Protein AF-A0A5J4YN74-F1 (afdb_monomer_lite)

pLDDT: mean 77.77, std 16.59, range [35.41, 97.12]

Sequence (187 aa):
MATKDGRKGGAQWRAVKQVATGVVMVSVLVVALGSCVLQVAEATWKDEAAVWKWLGTDGLLVARTLSRMALGVFFASAGAMHFYLHRSGSRFYQDLVPAWLPVPDVLHLAAGVGEVFTGIALLLPNQMAQRYAAILICVLLAVFEVLVHGPMMVDQAHRDRVKVSLEACIVRFILQFVLLGWAYWHT

Radius of gyration: 19.98 Å; chains: 1; bounding box: 60×41×44 Å

Secondary structure (DSSP, 8-state):
---HHHHHHHHHHHHHHHHHHHHHHHHHHHHHHHHHHHHHHHHHTT-HHHHHHHTTHHHHHHHHHHHHHHHHHHHHHHHHHHHHHHHTT--HHHHHS-TTSS-HHHHHHHHHHHHHHHHHHTTSS-HHHHHHHHHHHHHHHHHHIIIIIHHHHH-HHHHHHHT--HHHHHHHHHHHHHHHHHHHHT-

Structure (mmCIF, N/CA/C/O backbone):
data_AF-A0A5J4YN74-F1
#
_entry.id   AF-A0A5J4YN74-F1
#
loop_
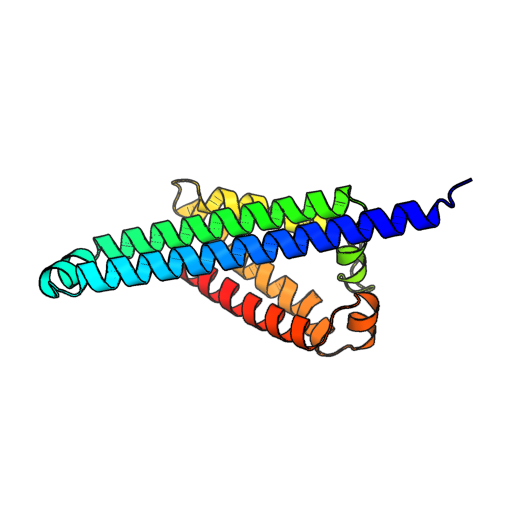_atom_site.group_PDB
_atom_site.id
_atom_site.type_symbol
_atom_site.label_atom_id
_atom_site.label_alt_id
_atom_site.label_comp_id
_atom_site.label_asym_id
_atom_site.label_entity_id
_atom_site.label_seq_id
_atom_site.pdbx_PDB_ins_code
_atom_site.Cartn_x
_atom_site.Cartn_y
_atom_site.Cartn_z
_atom_site.occupancy
_atom_site.B_iso_or_equiv
_atom_site.auth_seq_id
_atom_site.auth_comp_id
_atom_site.auth_asym_id
_atom_site.auth_atom_id
_atom_site.pdbx_PDB_model_num
ATOM 1 N N . MET A 1 1 ? 25.510 -31.299 -18.383 1.00 44.31 1 MET A N 1
ATOM 2 C CA . MET A 1 1 ? 25.943 -29.915 -18.087 1.00 44.31 1 MET A CA 1
ATOM 3 C C . MET A 1 1 ? 24.725 -29.006 -18.260 1.00 44.31 1 MET A C 1
ATOM 5 O O . MET A 1 1 ? 24.405 -28.633 -19.377 1.00 44.31 1 MET A O 1
ATOM 9 N N . ALA A 1 2 ? 23.940 -28.784 -17.198 1.00 50.44 2 ALA A N 1
ATOM 10 C CA . ALA A 1 2 ? 22.702 -28.000 -17.288 1.00 50.44 2 ALA A CA 1
ATOM 11 C C . ALA A 1 2 ? 23.046 -26.512 -17.455 1.00 50.44 2 ALA A C 1
ATOM 13 O O . ALA A 1 2 ? 23.771 -25.950 -16.630 1.00 50.44 2 ALA A O 1
ATOM 14 N N . THR A 1 3 ? 22.571 -25.893 -18.535 1.00 46.78 3 THR A N 1
ATOM 15 C CA . THR A 1 3 ? 22.853 -24.492 -18.858 1.00 46.78 3 THR A CA 1
ATOM 16 C C . THR A 1 3 ? 22.306 -23.586 -17.748 1.00 46.78 3 THR A C 1
ATOM 18 O O . THR A 1 3 ? 21.196 -23.778 -17.246 1.00 46.78 3 THR A O 1
ATOM 21 N N . LYS A 1 4 ? 23.100 -22.588 -17.326 1.00 50.75 4 LYS A N 1
ATOM 22 C CA . LYS A 1 4 ? 22.732 -21.592 -16.293 1.00 50.75 4 LYS A CA 1
ATOM 23 C C . LYS A 1 4 ? 21.381 -20.903 -16.565 1.00 50.75 4 LYS A C 1
ATOM 25 O O . LYS A 1 4 ? 20.780 -20.371 -15.633 1.00 50.75 4 LYS A O 1
ATOM 30 N N . ASP A 1 5 ? 20.916 -20.945 -17.809 1.00 51.09 5 ASP A N 1
ATOM 31 C CA . ASP A 1 5 ? 19.692 -20.318 -18.298 1.00 51.09 5 ASP A CA 1
ATOM 32 C C . ASP A 1 5 ? 18.407 -21.025 -17.815 1.00 51.09 5 ASP A C 1
ATOM 34 O O . ASP A 1 5 ? 17.495 -20.393 -17.280 1.00 51.09 5 ASP A O 1
ATOM 38 N N . GLY A 1 6 ? 18.381 -22.366 -17.823 1.00 45.78 6 GLY A N 1
ATOM 39 C CA . GLY A 1 6 ? 17.225 -23.143 -17.343 1.00 45.78 6 GLY A CA 1
ATOM 40 C C . GLY A 1 6 ? 16.966 -22.996 -15.836 1.00 45.78 6 GLY A C 1
ATOM 41 O O . GLY A 1 6 ? 15.832 -23.101 -15.363 1.00 45.78 6 GLY A O 1
ATOM 42 N N . ARG A 1 7 ? 18.012 -22.683 -15.060 1.00 49.31 7 ARG A N 1
ATOM 43 C CA . ARG A 1 7 ? 17.914 -22.473 -13.607 1.00 49.31 7 ARG A CA 1
ATOM 44 C C . ARG A 1 7 ? 17.308 -21.103 -13.257 1.00 49.31 7 ARG A C 1
ATOM 46 O O . ARG A 1 7 ? 16.625 -21.003 -12.237 1.00 49.31 7 ARG A O 1
ATOM 53 N N . LYS A 1 8 ? 17.509 -20.079 -14.103 1.00 47.19 8 LYS A N 1
ATOM 54 C CA . LYS A 1 8 ? 16.913 -18.737 -13.944 1.00 47.19 8 LYS A CA 1
ATOM 55 C C . LYS A 1 8 ? 15.429 -18.720 -14.319 1.00 47.19 8 LYS A C 1
ATOM 57 O O . LYS A 1 8 ? 14.627 -18.210 -13.539 1.00 47.19 8 LYS A O 1
ATOM 62 N N . GLY A 1 9 ? 15.047 -19.374 -15.421 1.00 48.38 9 GLY A N 1
ATOM 63 C CA . GLY A 1 9 ? 13.638 -19.510 -15.821 1.00 48.38 9 GLY A CA 1
ATOM 64 C C . GLY A 1 9 ? 12.785 -20.242 -14.776 1.00 48.38 9 GLY A C 1
ATOM 65 O O . GLY A 1 9 ? 11.681 -19.812 -14.446 1.00 48.38 9 GLY A O 1
ATOM 66 N N . GLY A 1 10 ? 13.336 -21.291 -14.153 1.00 54.12 10 GLY A N 1
ATOM 67 C CA . GLY A 1 10 ? 12.659 -22.009 -13.069 1.00 54.12 10 GLY A CA 1
ATOM 68 C C . GLY A 1 10 ? 12.465 -21.181 -11.791 1.00 54.12 10 GLY A C 1
ATOM 69 O O . GLY A 1 10 ? 11.477 -21.368 -11.087 1.00 54.12 10 GLY A O 1
ATOM 70 N N . ALA A 1 11 ? 13.375 -20.253 -11.479 1.00 55.69 11 ALA A N 1
ATOM 71 C CA . ALA A 1 11 ? 13.240 -19.367 -10.320 1.00 55.69 11 ALA A CA 1
ATOM 72 C C . ALA A 1 11 ? 12.159 -18.300 -10.541 1.00 55.69 11 ALA A C 1
ATOM 74 O O . ALA A 1 11 ? 11.312 -18.103 -9.671 1.00 55.69 11 ALA A O 1
ATOM 75 N N . GLN A 1 12 ? 12.131 -17.697 -11.730 1.00 49.69 12 GLN A N 1
ATOM 76 C CA . GLN A 1 12 ? 11.096 -16.742 -12.124 1.00 49.69 12 GLN A CA 1
ATOM 77 C C . GLN A 1 12 ? 9.705 -17.390 -12.118 1.00 49.69 12 GLN A C 1
ATOM 79 O O . GLN A 1 12 ? 8.749 -16.807 -11.612 1.00 49.69 12 GLN A O 1
ATOM 84 N N . TRP A 1 13 ? 9.593 -18.638 -12.586 1.00 45.59 13 TRP A N 1
ATOM 85 C CA . TRP A 1 13 ? 8.315 -19.350 -12.598 1.00 45.59 13 TRP A CA 1
ATOM 86 C C . TRP A 1 13 ? 7.844 -19.804 -11.213 1.00 45.59 13 TRP A C 1
ATOM 88 O O . TRP A 1 13 ? 6.644 -19.874 -10.959 1.00 45.59 13 TRP A O 1
ATOM 98 N N . ARG A 1 14 ? 8.767 -20.038 -10.273 1.00 63.00 14 ARG A N 1
ATOM 99 C CA . ARG A 1 14 ? 8.420 -20.249 -8.858 1.00 63.00 14 ARG A CA 1
ATOM 100 C C . ARG A 1 14 ? 7.896 -18.974 -8.196 1.00 63.00 14 ARG A C 1
ATOM 102 O O . ARG A 1 14 ? 6.915 -19.060 -7.468 1.00 63.00 14 ARG A O 1
ATOM 109 N N . ALA A 1 15 ? 8.485 -17.815 -8.497 1.00 52.16 15 ALA A N 1
ATOM 110 C CA . ALA A 1 15 ? 8.020 -16.529 -7.977 1.00 52.16 15 ALA A CA 1
ATOM 111 C C . ALA A 1 15 ? 6.619 -16.168 -8.503 1.00 52.16 15 ALA A C 1
ATOM 113 O O . ALA A 1 15 ? 5.753 -15.787 -7.722 1.00 52.16 15 ALA A O 1
ATOM 114 N N . VAL A 1 16 ? 6.353 -16.374 -9.800 1.00 52.28 16 VAL A N 1
ATOM 115 C CA . VAL A 1 16 ? 5.009 -16.165 -10.373 1.00 52.28 16 VAL A CA 1
ATOM 116 C C . VAL A 1 16 ? 3.986 -17.111 -9.746 1.00 52.28 16 VAL A C 1
ATOM 118 O O . VAL A 1 16 ? 2.899 -16.671 -9.385 1.00 52.28 16 VAL A O 1
ATOM 121 N N . LYS A 1 17 ? 4.338 -18.388 -9.539 1.00 52.16 17 LYS A N 1
ATOM 122 C CA . LYS A 1 17 ? 3.466 -19.327 -8.821 1.00 52.16 17 LYS A CA 1
ATOM 123 C C . LYS A 1 17 ? 3.210 -18.885 -7.384 1.00 52.16 17 LYS A C 1
ATOM 125 O O . LYS A 1 17 ? 2.074 -18.951 -6.957 1.00 52.16 17 LYS A O 1
ATOM 130 N N . GLN A 1 18 ? 4.210 -18.391 -6.655 1.00 52.31 18 GLN A N 1
ATOM 131 C CA . GLN A 1 18 ? 4.014 -17.889 -5.290 1.00 52.31 18 GLN A CA 1
ATOM 132 C C . GLN A 1 18 ? 3.108 -16.655 -5.236 1.00 52.31 18 GLN A C 1
ATOM 134 O O . GLN A 1 18 ? 2.260 -16.578 -4.353 1.00 52.31 18 GLN A O 1
ATOM 139 N N . VAL A 1 19 ? 3.230 -15.730 -6.194 1.00 50.47 19 VAL A N 1
ATOM 140 C CA . VAL A 1 19 ? 2.318 -14.581 -6.311 1.00 50.47 19 VAL A CA 1
ATOM 141 C C . VAL A 1 19 ? 0.906 -15.049 -6.664 1.00 50.47 19 VAL A C 1
ATOM 143 O O . VAL A 1 19 ? -0.042 -14.626 -6.015 1.00 50.47 19 VAL A O 1
ATOM 146 N N . ALA A 1 20 ? 0.751 -15.970 -7.618 1.00 43.31 20 ALA A N 1
ATOM 147 C CA . ALA A 1 20 ? -0.548 -16.536 -7.983 1.00 43.31 20 ALA A CA 1
ATOM 148 C C . ALA A 1 20 ? -1.198 -17.296 -6.813 1.00 43.31 20 ALA A C 1
ATOM 150 O O . ALA A 1 20 ? -2.380 -17.109 -6.546 1.00 43.31 20 ALA A O 1
ATOM 151 N N . THR A 1 21 ? -0.430 -18.089 -6.062 1.00 48.44 21 THR A N 1
ATOM 152 C CA . THR A 1 21 ? -0.902 -18.763 -4.846 1.00 48.44 21 THR A CA 1
ATOM 153 C C . THR A 1 21 ? -1.271 -17.753 -3.761 1.00 48.44 21 THR A C 1
ATOM 155 O O . THR A 1 21 ? -2.276 -17.939 -3.085 1.00 48.44 21 THR A O 1
ATOM 158 N N . GLY A 1 22 ? -0.508 -16.665 -3.613 1.00 39.81 22 GLY A N 1
ATOM 159 C CA . GLY A 1 22 ? -0.839 -15.563 -2.710 1.00 39.81 22 GLY A CA 1
ATOM 160 C C . GLY A 1 22 ? -2.154 -14.880 -3.087 1.00 39.81 22 GLY A C 1
ATOM 161 O O . GLY A 1 22 ? -3.005 -14.694 -2.227 1.00 39.81 22 GLY A O 1
ATOM 162 N N . VAL A 1 23 ? -2.366 -14.595 -4.375 1.00 45.78 23 VAL A N 1
ATOM 163 C CA . VAL A 1 23 ? -3.622 -14.030 -4.895 1.00 45.78 23 VAL A CA 1
ATOM 164 C C . VAL A 1 23 ? -4.788 -14.986 -4.657 1.00 45.78 23 VAL A C 1
ATOM 166 O O . VAL A 1 23 ? -5.802 -14.559 -4.122 1.00 45.78 23 VAL A O 1
ATOM 169 N N . VAL A 1 24 ? -4.636 -16.280 -4.955 1.00 42.91 24 VAL A N 1
ATOM 170 C CA . VAL A 1 24 ? -5.674 -17.293 -4.698 1.00 42.91 24 VAL A CA 1
ATOM 171 C C . VAL A 1 24 ? -5.979 -17.409 -3.204 1.00 42.91 24 VAL A C 1
ATOM 173 O O . VAL A 1 24 ? -7.147 -17.467 -2.834 1.00 42.91 24 VAL A O 1
ATOM 176 N N . MET A 1 25 ? -4.971 -17.380 -2.327 1.00 42.00 25 MET A N 1
ATOM 177 C CA . MET A 1 25 ? -5.196 -17.389 -0.877 1.00 42.00 25 MET A CA 1
ATOM 178 C C . MET A 1 25 ? -5.918 -16.130 -0.396 1.00 42.00 25 MET A C 1
ATOM 180 O O . MET A 1 25 ? -6.828 -16.242 0.420 1.00 42.00 25 MET A O 1
ATOM 184 N N . VAL A 1 26 ? -5.579 -14.952 -0.929 1.00 47.16 26 VAL A N 1
ATOM 185 C CA . VAL A 1 26 ? -6.292 -13.699 -0.634 1.00 47.16 26 VAL A CA 1
ATOM 186 C C . VAL A 1 26 ? -7.730 -13.764 -1.149 1.00 47.16 26 VAL A C 1
ATOM 188 O O . VAL A 1 26 ? -8.641 -13.391 -0.420 1.00 47.16 26 VAL A O 1
ATOM 191 N N . SER A 1 27 ? -7.975 -14.306 -2.344 1.00 35.41 27 SER A N 1
ATOM 192 C CA . SER A 1 27 ? -9.329 -14.503 -2.876 1.00 35.41 27 SER A CA 1
ATOM 193 C C . SER A 1 27 ? -10.150 -15.479 -2.027 1.00 35.41 27 SER A C 1
ATOM 195 O O . SER A 1 27 ? -11.311 -15.203 -1.746 1.00 35.41 27 SER A O 1
ATOM 197 N N . VAL A 1 28 ? -9.554 -16.580 -1.559 1.00 47.81 28 VAL A N 1
ATOM 198 C CA . VAL A 1 28 ? -10.209 -17.538 -0.650 1.00 47.81 28 VAL A CA 1
ATOM 199 C C . VAL A 1 28 ? -10.509 -16.893 0.704 1.00 47.81 28 VAL A C 1
ATOM 201 O O . VAL A 1 28 ? -11.597 -17.089 1.233 1.00 47.81 28 VAL A O 1
ATOM 204 N N . LEU A 1 29 ? -9.600 -16.071 1.238 1.00 51.12 29 LEU A N 1
ATOM 205 C CA . LEU A 1 29 ? -9.828 -15.287 2.456 1.00 51.12 29 LEU A CA 1
ATOM 206 C C . LEU A 1 29 ? -10.953 -14.263 2.278 1.00 51.12 29 LEU A C 1
ATOM 208 O O . LEU A 1 29 ? -11.808 -14.162 3.148 1.00 51.12 29 LEU A O 1
ATOM 212 N N . VAL A 1 30 ? -11.001 -13.551 1.151 1.00 55.81 30 VAL A N 1
ATOM 213 C CA . VAL A 1 30 ? -12.069 -12.587 0.840 1.00 55.81 30 VAL A CA 1
ATOM 214 C C . VAL A 1 30 ? -13.423 -13.289 0.707 1.00 55.81 30 VAL A C 1
ATOM 216 O O . VAL A 1 30 ? -14.410 -12.801 1.250 1.00 55.81 30 VAL A O 1
ATOM 219 N N . VAL A 1 31 ? -13.483 -14.456 0.058 1.00 55.28 31 VAL A N 1
ATOM 220 C CA . VAL A 1 31 ? -14.721 -15.246 -0.069 1.00 55.28 31 VAL A CA 1
ATOM 221 C C . VAL A 1 31 ? -15.143 -15.850 1.274 1.00 55.28 31 VAL A C 1
ATOM 223 O O . VAL A 1 31 ? -16.324 -15.809 1.610 1.00 55.28 31 VAL A O 1
ATOM 226 N N . ALA A 1 32 ? -14.206 -16.358 2.077 1.00 52.44 32 ALA A N 1
ATOM 227 C CA . ALA A 1 32 ? -14.494 -16.895 3.407 1.00 52.44 32 ALA A CA 1
ATOM 228 C C . ALA A 1 32 ? -14.972 -15.801 4.374 1.00 52.44 32 ALA A C 1
ATOM 230 O O . ALA A 1 32 ? -15.937 -16.002 5.111 1.00 52.44 32 ALA A O 1
ATOM 231 N N . LEU A 1 33 ? -14.352 -14.618 4.328 1.00 63.00 33 LEU A N 1
ATOM 232 C CA . LEU A 1 33 ? -14.797 -13.443 5.075 1.00 63.00 33 LEU A CA 1
ATOM 233 C C . LEU A 1 33 ? -16.160 -12.953 4.576 1.00 63.00 33 LEU A C 1
ATOM 235 O O . LEU A 1 33 ? -17.021 -12.659 5.396 1.00 63.00 33 LEU A O 1
ATOM 239 N N . GLY A 1 34 ? -16.398 -12.942 3.262 1.00 51.19 34 GLY A N 1
ATOM 240 C CA . GLY A 1 34 ? -17.698 -12.605 2.677 1.00 51.19 34 GLY A CA 1
ATOM 241 C C . GLY A 1 34 ? -18.810 -13.566 3.107 1.00 51.19 34 GLY A C 1
ATOM 242 O O . GLY A 1 34 ? -19.881 -13.125 3.510 1.00 51.19 34 GLY A O 1
ATOM 243 N N . SER A 1 35 ? -18.544 -14.876 3.111 1.00 54.22 35 SER A N 1
ATOM 244 C CA . SER A 1 35 ? -19.479 -15.897 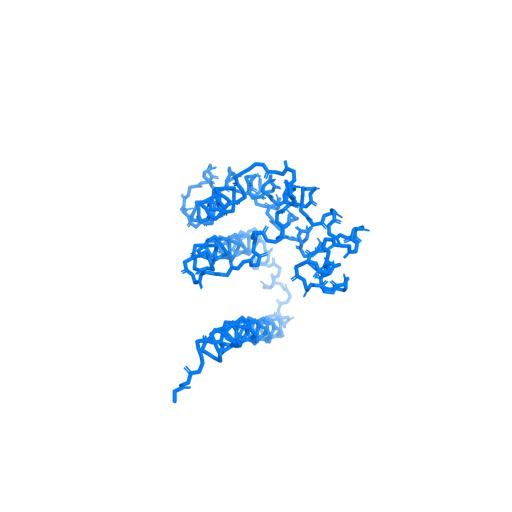3.603 1.00 54.22 35 SER A CA 1
ATOM 245 C C . SER A 1 35 ? -19.741 -15.762 5.103 1.00 54.22 35 SER A C 1
ATOM 247 O O . SER A 1 35 ? -20.875 -15.939 5.537 1.00 54.22 35 SER A O 1
ATOM 249 N N . CYS A 1 36 ? -18.718 -15.437 5.896 1.00 56.72 36 CYS A N 1
ATOM 250 C CA . CYS A 1 36 ? -18.865 -15.183 7.329 1.00 56.72 36 CYS A CA 1
ATOM 251 C C . CYS A 1 36 ? -19.730 -13.939 7.578 1.00 56.72 36 CYS A C 1
ATOM 253 O O . CYS A 1 36 ? -20.655 -13.983 8.381 1.00 56.72 36 CYS A O 1
ATOM 255 N N . VAL A 1 37 ? -19.501 -12.857 6.827 1.00 64.31 37 VAL A N 1
ATOM 256 C CA . VAL A 1 37 ? -20.311 -11.632 6.892 1.00 64.31 37 VAL A CA 1
ATOM 257 C C . VAL A 1 37 ? -21.762 -11.904 6.504 1.00 64.31 37 VAL A C 1
ATOM 259 O O . VAL A 1 37 ? -22.650 -11.410 7.186 1.00 64.31 37 VAL A O 1
ATOM 262 N N . LEU A 1 38 ? -22.025 -12.712 5.472 1.00 66.25 38 LEU A N 1
ATOM 263 C CA . LEU A 1 38 ? -23.392 -13.069 5.071 1.00 66.25 38 LEU A CA 1
ATOM 264 C C . LEU A 1 38 ? -24.097 -13.943 6.113 1.00 66.25 38 LEU A C 1
ATOM 266 O O . LEU A 1 38 ? -25.252 -13.685 6.429 1.00 66.25 38 LEU A O 1
ATOM 270 N N . GLN A 1 39 ? -23.403 -14.919 6.702 1.00 66.12 39 GLN A N 1
ATOM 271 C CA . GLN A 1 39 ? -23.963 -15.763 7.764 1.00 66.12 39 GLN A CA 1
ATOM 272 C C . GLN A 1 39 ? -24.236 -14.968 9.045 1.00 66.12 39 GLN A C 1
ATOM 274 O O . GLN A 1 39 ? -25.264 -15.162 9.691 1.00 66.12 39 GLN A O 1
ATOM 279 N N . VAL A 1 40 ? -23.343 -14.041 9.400 1.00 62.91 40 VAL A N 1
ATOM 280 C CA . VAL A 1 40 ? -23.547 -13.118 10.521 1.00 62.91 40 VAL A CA 1
ATOM 281 C C . VAL A 1 40 ? -24.682 -12.145 10.211 1.00 62.91 40 VAL A C 1
ATOM 283 O O . VAL A 1 40 ? -25.527 -11.933 11.074 1.00 62.91 40 VAL A O 1
ATOM 286 N N . ALA A 1 41 ? -24.761 -11.598 8.995 1.00 60.16 41 ALA A N 1
ATOM 287 C CA . ALA A 1 41 ? -25.849 -10.722 8.560 1.00 60.16 41 ALA A CA 1
ATOM 288 C C . ALA A 1 41 ? -27.207 -11.435 8.612 1.00 60.16 41 ALA A C 1
ATOM 290 O O . ALA A 1 41 ? -28.156 -10.894 9.159 1.00 60.16 41 ALA A O 1
ATOM 291 N N . GLU A 1 42 ? -27.303 -12.674 8.132 1.00 66.38 42 GLU A N 1
ATOM 292 C CA . GLU A 1 42 ? -28.539 -13.464 8.160 1.00 66.38 42 GLU A CA 1
ATOM 293 C C . GLU A 1 42 ? -28.950 -13.861 9.590 1.00 66.38 42 GLU A C 1
ATOM 295 O O . GLU A 1 42 ? -30.136 -13.853 9.933 1.00 66.38 42 GLU A O 1
ATOM 300 N N . ALA A 1 43 ? -27.973 -14.143 10.460 1.00 60.31 43 ALA A N 1
ATOM 301 C CA . ALA A 1 43 ? -28.206 -14.408 11.878 1.00 60.31 43 ALA A CA 1
ATOM 302 C C . ALA A 1 43 ? -28.646 -13.154 12.653 1.00 60.31 43 ALA A C 1
ATOM 304 O O . ALA A 1 43 ? -29.437 -13.260 13.589 1.00 60.31 43 ALA A O 1
ATOM 305 N N . THR A 1 44 ? -28.149 -11.975 12.268 1.00 59.38 44 THR A N 1
ATOM 306 C CA . THR A 1 44 ? -28.429 -10.699 12.946 1.00 59.38 44 THR A CA 1
ATOM 307 C C . THR A 1 44 ? -29.674 -9.993 12.409 1.00 59.38 44 THR A C 1
ATOM 309 O O . THR A 1 44 ? -30.377 -9.356 13.184 1.00 59.38 44 THR A O 1
ATOM 312 N N . TRP A 1 45 ? -30.034 -10.177 11.134 1.00 61.94 45 TRP A N 1
ATOM 313 C CA . TRP A 1 45 ? -31.193 -9.537 10.489 1.00 61.94 45 TRP A CA 1
ATOM 314 C C . TRP A 1 45 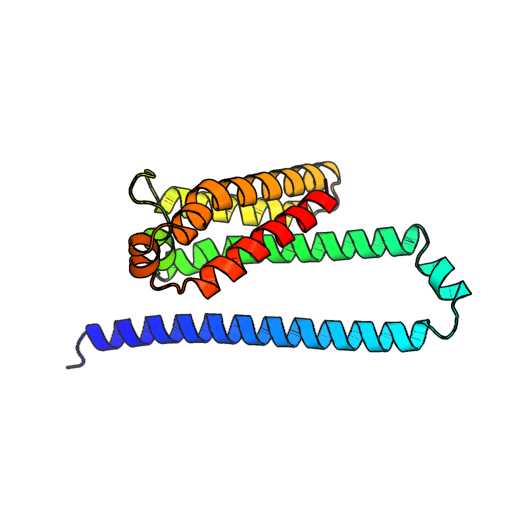? -32.545 -9.851 11.152 1.00 61.94 45 TRP A C 1
ATOM 316 O O . TRP A 1 45 ? -33.507 -9.106 10.993 1.00 61.94 45 TRP A O 1
ATOM 326 N N . LYS A 1 46 ? -32.640 -10.942 11.921 1.00 65.12 46 LYS A N 1
ATOM 327 C CA . LYS A 1 46 ? -33.882 -11.339 12.605 1.00 65.12 46 LYS A CA 1
ATOM 328 C C . LYS A 1 46 ? -34.303 -10.397 13.739 1.00 65.12 46 LYS A C 1
ATOM 330 O O . LYS A 1 46 ? -35.460 -10.457 14.144 1.00 65.12 46 LYS A O 1
ATOM 335 N N . ASP A 1 47 ? -33.405 -9.548 14.236 1.00 69.69 47 ASP A N 1
ATOM 336 C CA . ASP A 1 47 ? -33.696 -8.570 15.288 1.00 69.69 47 ASP A CA 1
ATOM 337 C C . ASP A 1 47 ? -33.159 -7.191 14.885 1.00 69.69 47 ASP A C 1
ATOM 339 O O . ASP A 1 47 ? -32.061 -6.772 15.256 1.00 69.69 47 ASP A O 1
ATOM 343 N N . GLU A 1 48 ? -33.950 -6.489 14.074 1.00 66.56 48 GLU A N 1
ATOM 344 C CA . GLU A 1 48 ? -33.596 -5.185 13.514 1.00 66.56 48 GLU A CA 1
ATOM 345 C C . GLU A 1 48 ? -33.240 -4.166 14.611 1.00 66.56 48 GLU A C 1
ATOM 347 O O . GLU A 1 48 ? -32.279 -3.411 14.484 1.00 66.56 48 GLU A O 1
ATOM 352 N N . ALA A 1 49 ? -33.949 -4.185 15.744 1.00 68.94 49 ALA A N 1
ATOM 353 C CA . ALA A 1 49 ? -33.699 -3.278 16.862 1.00 68.94 49 ALA A CA 1
ATOM 354 C C . ALA A 1 49 ? -32.359 -3.568 17.562 1.00 68.94 49 ALA A C 1
ATOM 356 O O . ALA A 1 49 ? -31.644 -2.634 17.941 1.00 68.94 49 ALA A O 1
ATOM 357 N N . ALA A 1 50 ? -31.983 -4.842 17.704 1.00 67.81 50 ALA A N 1
ATOM 358 C CA . ALA A 1 50 ? -30.665 -5.227 18.203 1.00 67.81 50 ALA A CA 1
ATOM 359 C C . ALA A 1 50 ? -29.545 -4.872 17.212 1.00 67.81 50 ALA A C 1
ATOM 361 O O . ALA A 1 50 ? -28.484 -4.414 17.639 1.00 67.81 50 ALA A O 1
ATOM 362 N N . VAL A 1 51 ? -29.793 -5.008 15.904 1.00 64.62 51 VAL A N 1
ATOM 363 C CA . VAL A 1 51 ? -28.866 -4.592 14.838 1.00 64.62 51 VAL A CA 1
ATOM 364 C C . VAL A 1 51 ? -28.630 -3.093 14.878 1.00 64.62 51 VAL A C 1
ATOM 366 O O . VAL A 1 51 ? -27.479 -2.679 14.921 1.00 64.62 51 VAL A O 1
ATOM 369 N N . TRP A 1 52 ? -29.677 -2.270 14.947 1.00 65.44 52 TRP A N 1
ATOM 370 C CA . TRP A 1 52 ? -29.539 -0.813 15.033 1.00 65.44 52 TRP A CA 1
ATOM 371 C C . TRP A 1 52 ? -28.865 -0.360 16.336 1.00 65.44 52 TRP A C 1
ATOM 373 O O . TRP A 1 52 ? -28.106 0.608 16.332 1.00 65.44 52 TRP A O 1
ATOM 383 N N . LYS A 1 53 ? -29.069 -1.086 17.443 1.00 67.50 53 LYS A N 1
ATOM 384 C CA . LYS A 1 53 ? -28.376 -0.845 18.718 1.00 67.50 53 LYS A CA 1
ATOM 385 C C . LYS A 1 53 ? -26.890 -1.218 18.654 1.00 67.50 53 LYS A C 1
ATOM 387 O O . LYS A 1 53 ? -26.066 -0.492 19.203 1.00 67.50 53 LYS A O 1
ATOM 392 N N . TRP A 1 54 ? -26.541 -2.312 17.974 1.00 61.66 54 TRP A N 1
ATOM 393 C CA . TRP A 1 54 ? -25.153 -2.727 17.740 1.00 61.66 54 TRP A CA 1
ATOM 394 C C . TRP A 1 54 ? -24.446 -1.827 16.715 1.00 61.66 54 TRP A C 1
ATOM 396 O O . TRP A 1 54 ? -23.329 -1.389 16.963 1.00 61.66 54 TRP A O 1
ATOM 406 N N . LEU A 1 55 ? -25.119 -1.469 15.617 1.00 60.03 55 LEU A N 1
ATOM 407 C CA . LEU A 1 55 ? -24.687 -0.502 14.594 1.00 60.03 55 LEU A CA 1
ATOM 408 C C . LEU A 1 55 ? -24.701 0.955 15.079 1.00 60.03 55 LEU A C 1
ATOM 410 O O . LEU A 1 55 ? -24.383 1.854 14.299 1.00 60.03 55 LEU A O 1
ATOM 414 N N . GLY A 1 56 ? -25.045 1.196 16.348 1.00 70.19 56 GLY A N 1
ATOM 415 C CA . GLY A 1 56 ? -24.840 2.480 17.004 1.00 70.19 56 GLY A CA 1
ATOM 416 C C . GLY A 1 56 ? -23.364 2.907 16.992 1.00 70.19 56 GLY A C 1
ATOM 417 O O . GLY A 1 56 ? -22.513 2.350 16.294 1.00 70.19 56 GLY A O 1
ATOM 418 N N . THR A 1 57 ? -23.017 3.908 17.798 1.00 69.25 57 THR A N 1
ATOM 419 C CA . THR A 1 57 ? -21.646 4.450 17.850 1.00 69.25 57 THR A CA 1
ATOM 420 C C . THR A 1 57 ? -20.578 3.378 18.072 1.00 69.25 57 THR A C 1
ATOM 422 O O . THR A 1 57 ? -19.497 3.466 17.492 1.00 69.25 57 THR A O 1
ATOM 425 N N . ASP A 1 58 ? -20.902 2.340 18.841 1.00 76.94 58 ASP A N 1
ATOM 426 C CA . ASP A 1 58 ? -19.967 1.287 19.227 1.00 76.94 58 ASP A CA 1
ATOM 427 C C . ASP A 1 58 ? -19.635 0.355 18.052 1.00 76.94 58 ASP A C 1
ATOM 429 O O . ASP A 1 58 ? -18.461 0.071 17.805 1.00 76.94 58 ASP A O 1
ATOM 433 N N . GLY A 1 59 ? -20.630 -0.057 17.259 1.00 78.44 59 GLY A N 1
ATOM 434 C CA . GLY A 1 59 ? -20.415 -0.885 16.069 1.00 78.44 59 GLY A CA 1
ATOM 435 C C . GLY A 1 59 ? -19.638 -0.154 14.982 1.00 78.44 59 GLY A C 1
ATOM 436 O O . GLY A 1 59 ? -18.726 -0.727 14.385 1.00 78.44 59 GLY A O 1
ATOM 437 N N . LEU A 1 60 ? -19.919 1.137 14.772 1.00 81.00 60 LEU A N 1
ATOM 438 C CA . LEU A 1 60 ? -19.153 1.957 13.831 1.00 81.00 60 LEU A CA 1
ATOM 439 C C . LEU A 1 60 ? -17.692 2.111 14.277 1.00 81.00 60 LEU A C 1
ATOM 441 O O . LEU A 1 60 ? -16.781 2.059 13.448 1.00 81.00 60 LEU A O 1
ATOM 445 N N . LEU A 1 61 ? -17.454 2.262 15.582 1.00 84.50 61 LEU A N 1
ATOM 446 C CA . LEU A 1 61 ? -16.110 2.365 16.148 1.00 84.50 61 LEU A CA 1
ATOM 447 C C . LEU A 1 61 ? -15.330 1.050 16.001 1.00 84.50 61 LEU A C 1
ATOM 449 O O . LEU A 1 61 ? -14.153 1.065 15.625 1.00 84.50 61 LEU A O 1
ATOM 453 N N . VAL A 1 62 ? -15.989 -0.088 16.244 1.00 86.00 62 VAL A N 1
ATOM 454 C CA . VAL A 1 62 ? -15.419 -1.426 16.030 1.00 86.00 62 VAL A CA 1
ATOM 455 C C . VAL A 1 62 ? -15.109 -1.636 14.551 1.00 86.00 62 VAL A C 1
ATOM 457 O O . VAL A 1 62 ? -13.979 -1.987 14.216 1.00 86.00 62 VAL A O 1
ATOM 460 N N . ALA A 1 63 ? -16.052 -1.346 13.652 1.00 87.88 63 ALA A N 1
ATOM 461 C CA . ALA A 1 63 ? -15.859 -1.477 12.209 1.00 87.88 63 ALA A CA 1
ATOM 462 C C . ALA A 1 63 ? -14.698 -0.606 11.710 1.00 87.88 63 ALA A C 1
ATOM 464 O O . ALA A 1 63 ? -13.838 -1.083 10.968 1.00 87.88 63 ALA A O 1
ATOM 465 N N . ARG A 1 64 ? -14.609 0.648 12.168 1.00 89.31 64 ARG A N 1
ATOM 466 C CA . ARG A 1 64 ? -13.502 1.551 11.827 1.00 89.31 64 ARG A CA 1
ATOM 467 C C . ARG A 1 64 ? -12.169 1.037 12.367 1.00 89.31 64 ARG A C 1
ATOM 469 O O . ARG A 1 64 ? -11.165 1.097 11.665 1.00 89.31 64 ARG A O 1
ATOM 476 N N . THR A 1 65 ? -12.159 0.470 13.571 1.00 91.12 65 THR A N 1
ATOM 477 C CA . THR A 1 65 ? -10.958 -0.130 14.168 1.00 91.12 65 THR A CA 1
ATOM 478 C C . THR A 1 65 ? -10.483 -1.346 13.378 1.00 91.12 65 THR A C 1
ATOM 480 O O . THR A 1 65 ? -9.314 -1.398 13.002 1.00 91.12 65 THR A O 1
ATOM 483 N N . LEU A 1 66 ? -11.377 -2.283 13.059 1.00 93.12 66 LEU A N 1
ATOM 484 C CA . LEU A 1 66 ? -11.051 -3.467 12.258 1.00 93.12 66 LEU A CA 1
ATOM 485 C C . LEU A 1 66 ? -10.593 -3.083 10.846 1.00 93.12 66 LEU A C 1
ATOM 487 O O . LEU A 1 66 ? -9.589 -3.600 10.364 1.00 93.12 66 LEU A O 1
ATOM 491 N N . SER A 1 67 ? -11.278 -2.125 10.219 1.00 93.81 67 SER A N 1
ATOM 492 C CA . SER A 1 67 ? -10.925 -1.565 8.910 1.00 93.81 67 SER A CA 1
ATOM 493 C C . SER A 1 67 ? -9.521 -0.954 8.911 1.00 93.81 67 SER A C 1
ATOM 495 O O . SER A 1 67 ? -8.714 -1.256 8.032 1.00 93.81 67 SER A O 1
ATOM 497 N N . ARG A 1 68 ? -9.184 -0.159 9.933 1.00 95.56 68 ARG A N 1
ATOM 498 C CA . ARG A 1 68 ? -7.842 0.410 10.116 1.00 95.56 68 ARG A CA 1
ATOM 499 C C . ARG A 1 68 ? -6.786 -0.676 10.311 1.00 95.56 68 ARG A C 1
ATOM 501 O O . ARG A 1 68 ? -5.709 -0.586 9.731 1.00 95.56 68 ARG A O 1
ATOM 508 N N . MET A 1 69 ? -7.080 -1.695 11.120 1.00 94.31 69 MET A N 1
ATOM 509 C CA . MET A 1 69 ? -6.149 -2.801 11.359 1.00 94.31 69 MET A CA 1
ATOM 510 C C . MET A 1 69 ? -5.895 -3.607 10.083 1.00 94.31 69 MET A C 1
ATOM 512 O O . MET A 1 69 ? -4.746 -3.918 9.783 1.00 94.31 69 MET A O 1
ATOM 516 N N . ALA A 1 70 ? -6.938 -3.886 9.301 1.00 96.31 70 ALA A N 1
ATOM 517 C CA . ALA A 1 70 ? -6.809 -4.546 8.006 1.00 96.31 70 ALA A CA 1
ATOM 518 C C . ALA A 1 70 ? -5.937 -3.725 7.042 1.00 96.31 70 ALA A C 1
ATOM 520 O O . ALA A 1 70 ? -5.016 -4.275 6.438 1.00 96.31 70 ALA A O 1
ATOM 521 N N . LEU A 1 71 ? -6.160 -2.408 6.966 1.00 95.56 71 LEU A N 1
ATOM 522 C CA . LEU A 1 71 ? -5.331 -1.498 6.175 1.00 95.56 71 LEU A CA 1
ATOM 523 C C . LEU A 1 71 ? -3.867 -1.504 6.651 1.00 95.56 71 LEU A C 1
ATOM 525 O O . LEU A 1 71 ? -2.951 -1.606 5.839 1.00 95.56 71 LEU A O 1
ATOM 529 N N . GLY A 1 72 ? -3.639 -1.461 7.966 1.00 96.75 72 GLY A N 1
ATOM 530 C CA . GLY A 1 72 ? -2.303 -1.504 8.559 1.00 96.75 72 GLY A CA 1
ATOM 531 C C . GLY A 1 72 ? -1.543 -2.792 8.235 1.00 96.75 72 GLY A C 1
ATOM 532 O O . GLY A 1 72 ? -0.396 -2.739 7.792 1.00 96.75 72 GLY A O 1
ATOM 533 N N . VAL A 1 73 ? -2.191 -3.953 8.381 1.00 97.12 73 VAL A N 1
ATOM 534 C CA . VAL A 1 73 ? -1.608 -5.257 8.017 1.00 97.12 73 VAL A CA 1
ATOM 535 C C . VAL A 1 73 ? -1.316 -5.327 6.520 1.00 97.12 73 VAL A C 1
ATOM 537 O O . VAL A 1 73 ? -0.257 -5.823 6.131 1.00 97.12 73 VAL A O 1
ATOM 540 N N . PHE A 1 74 ? -2.223 -4.817 5.685 1.00 96.12 74 PHE A N 1
ATOM 541 C CA . PHE A 1 74 ? -2.045 -4.778 4.238 1.00 96.12 74 PHE A CA 1
ATOM 542 C C . PHE A 1 74 ? -0.803 -3.967 3.851 1.00 96.12 74 PHE A C 1
ATOM 544 O O . PHE A 1 74 ? 0.079 -4.509 3.188 1.00 96.12 74 PHE A O 1
ATOM 551 N N . PHE A 1 75 ? -0.678 -2.723 4.324 1.00 95.94 75 PHE A N 1
ATOM 552 C CA . PHE A 1 75 ? 0.468 -1.861 4.012 1.00 95.94 75 PHE A CA 1
ATOM 553 C C . PHE A 1 75 ? 1.783 -2.376 4.602 1.00 95.94 75 PHE A C 1
ATOM 555 O O . PHE A 1 75 ? 2.804 -2.356 3.921 1.00 95.94 75 PHE A O 1
ATOM 562 N N . ALA A 1 76 ? 1.769 -2.932 5.817 1.00 96.06 76 ALA A N 1
ATOM 563 C CA . ALA A 1 76 ? 2.968 -3.540 6.391 1.00 96.06 76 ALA A CA 1
ATOM 564 C C . ALA A 1 76 ? 3.452 -4.744 5.564 1.00 96.06 76 ALA A C 1
ATOM 566 O O . ALA A 1 76 ? 4.651 -4.909 5.327 1.00 96.06 76 ALA A O 1
ATOM 567 N N . SER A 1 77 ? 2.516 -5.566 5.085 1.00 94.62 77 SER A N 1
ATOM 568 C CA . SER A 1 77 ? 2.815 -6.725 4.240 1.00 94.62 77 SER A CA 1
ATOM 569 C C . SER A 1 77 ? 3.265 -6.310 2.836 1.00 94.62 77 SER A C 1
ATOM 571 O O . SER A 1 77 ? 4.213 -6.888 2.304 1.00 94.62 77 SER A O 1
ATOM 573 N N . ALA A 1 78 ? 2.628 -5.290 2.252 1.00 90.38 78 ALA A N 1
ATOM 574 C CA . ALA A 1 78 ? 3.009 -4.707 0.968 1.00 90.38 78 ALA A CA 1
ATOM 575 C C . ALA A 1 78 ? 4.437 -4.143 1.023 1.00 90.38 78 ALA A C 1
ATOM 577 O O . ALA A 1 78 ? 5.287 -4.547 0.228 1.00 90.38 78 ALA A O 1
ATOM 578 N N . GLY A 1 79 ? 4.754 -3.358 2.053 1.00 90.88 79 GLY A N 1
ATOM 579 C CA . GLY A 1 79 ? 6.097 -2.823 2.237 1.00 90.88 79 GLY A CA 1
ATOM 580 C C . GLY A 1 79 ? 7.145 -3.918 2.446 1.00 90.88 79 GLY A C 1
ATOM 581 O O . GLY A 1 79 ? 8.219 -3.874 1.849 1.00 90.88 79 GLY A O 1
ATOM 582 N N . ALA A 1 80 ? 6.833 -4.975 3.204 1.00 92.31 80 ALA A N 1
ATOM 583 C CA . ALA A 1 80 ? 7.724 -6.132 3.345 1.00 92.31 80 ALA A CA 1
ATOM 584 C C . ALA A 1 80 ? 7.991 -6.837 1.996 1.00 92.31 80 ALA A C 1
ATOM 586 O O . ALA A 1 80 ? 9.113 -7.288 1.726 1.00 92.31 80 ALA A O 1
ATOM 587 N N . MET A 1 81 ? 6.985 -6.888 1.118 1.00 90.06 81 MET A N 1
ATOM 588 C CA . MET A 1 81 ? 7.091 -7.471 -0.221 1.00 90.06 81 MET A CA 1
ATOM 589 C C . MET A 1 81 ? 8.086 -6.710 -1.112 1.00 90.06 81 MET A C 1
ATOM 591 O O . MET A 1 81 ? 8.787 -7.345 -1.907 1.00 90.06 81 MET A O 1
ATOM 595 N N . HIS A 1 82 ? 8.239 -5.389 -0.941 1.00 87.19 82 HIS A N 1
ATOM 596 C CA . HIS A 1 82 ? 9.245 -4.598 -1.666 1.00 87.19 82 HIS A CA 1
ATOM 597 C C . HIS A 1 82 ? 10.667 -5.124 -1.420 1.00 87.19 82 HIS A C 1
ATOM 599 O O . HIS A 1 82 ? 11.428 -5.314 -2.376 1.00 87.19 82 HIS A O 1
ATOM 605 N N . PHE A 1 83 ? 11.011 -5.430 -0.165 1.00 89.75 83 PHE A N 1
ATOM 606 C CA . PHE A 1 83 ? 12.321 -5.978 0.203 1.00 89.75 83 PHE A CA 1
ATOM 607 C C . PHE A 1 83 ? 12.493 -7.423 -0.261 1.00 89.75 83 PHE A C 1
ATOM 609 O O . PHE A 1 83 ? 13.565 -7.792 -0.746 1.00 89.75 83 PHE A O 1
ATOM 616 N N . TYR A 1 84 ? 11.447 -8.245 -0.140 1.00 88.62 84 TYR A N 1
ATOM 617 C CA . TYR A 1 84 ? 11.485 -9.639 -0.584 1.00 88.62 84 TYR A CA 1
ATOM 618 C C . TYR A 1 84 ? 11.745 -9.750 -2.093 1.00 88.62 84 TYR A C 1
ATOM 620 O O . TYR A 1 84 ? 12.607 -10.524 -2.528 1.00 88.62 84 TYR A O 1
ATOM 628 N N . LEU A 1 85 ? 11.040 -8.951 -2.898 1.00 83.38 85 LEU A N 1
ATOM 629 C CA . LEU A 1 85 ? 11.182 -8.953 -4.354 1.00 83.38 85 LEU A CA 1
ATOM 630 C C . LEU A 1 85 ? 12.526 -8.369 -4.797 1.00 83.38 85 LEU A C 1
ATOM 632 O O . LEU A 1 85 ? 13.150 -8.930 -5.703 1.00 83.38 85 LEU A O 1
ATOM 636 N N . HIS A 1 86 ? 13.017 -7.335 -4.108 1.00 83.56 86 HIS A N 1
ATOM 637 C CA . HIS A 1 86 ? 14.359 -6.799 -4.333 1.00 83.56 86 HIS A CA 1
ATOM 638 C C . HIS A 1 86 ? 15.442 -7.850 -4.032 1.00 83.56 86 HIS A C 1
ATOM 640 O O . HIS A 1 86 ? 16.273 -8.156 -4.887 1.00 83.56 86 HIS A O 1
ATOM 646 N N . ARG A 1 87 ? 15.383 -8.503 -2.861 1.00 85.00 87 ARG A N 1
ATOM 647 C CA . ARG A 1 87 ? 16.327 -9.567 -2.468 1.00 85.00 87 ARG A CA 1
ATOM 648 C C . ARG A 1 87 ? 16.313 -10.759 -3.428 1.00 85.00 87 ARG A C 1
ATOM 650 O O . ARG A 1 87 ? 17.354 -11.372 -3.652 1.00 85.00 87 ARG A O 1
ATOM 657 N N . SER A 1 88 ? 15.155 -11.099 -3.989 1.00 83.69 88 SER A N 1
ATOM 658 C CA . SER A 1 88 ? 15.006 -12.213 -4.936 1.00 83.69 88 SER A CA 1
ATOM 659 C C . SER A 1 88 ? 15.594 -11.919 -6.325 1.00 83.69 88 SER A C 1
ATOM 661 O O . SER A 1 88 ? 15.608 -12.803 -7.182 1.00 83.69 88 SER A O 1
ATOM 663 N N . GLY A 1 89 ? 16.087 -10.697 -6.562 1.00 77.06 89 GLY A N 1
ATOM 664 C CA . GLY A 1 89 ? 16.639 -10.265 -7.846 1.00 77.06 89 GLY A CA 1
ATOM 665 C C . GLY A 1 89 ? 15.572 -10.019 -8.914 1.00 77.06 89 GLY A C 1
ATOM 666 O O . GLY A 1 89 ? 15.876 -10.080 -10.106 1.00 77.06 89 GLY A O 1
ATOM 667 N N . SER A 1 90 ? 14.318 -9.783 -8.508 1.00 76.88 90 SER A N 1
ATOM 668 C CA . SER A 1 90 ? 13.240 -9.459 -9.439 1.00 76.88 90 SER A CA 1
ATOM 669 C C . SER A 1 90 ? 13.462 -8.072 -10.031 1.00 76.88 90 SER A C 1
ATOM 671 O O . SER A 1 90 ? 13.527 -7.083 -9.305 1.00 76.88 90 SER A O 1
ATOM 673 N N . ARG A 1 91 ? 13.522 -7.992 -11.362 1.00 73.81 91 ARG A N 1
ATOM 674 C CA . ARG A 1 91 ? 13.605 -6.718 -12.092 1.00 73.81 91 ARG A CA 1
ATOM 675 C C . ARG A 1 91 ? 12.259 -6.025 -12.275 1.00 73.81 91 ARG A C 1
ATOM 677 O O . ARG A 1 91 ? 12.228 -4.900 -12.751 1.00 73.81 91 ARG A O 1
ATOM 684 N N . PHE A 1 92 ? 11.170 -6.651 -11.824 1.00 72.88 92 PHE A N 1
ATOM 685 C CA . PHE A 1 92 ? 9.810 -6.146 -12.012 1.00 72.88 92 PHE A CA 1
ATOM 686 C C . PHE A 1 92 ? 9.656 -4.668 -11.622 1.00 72.88 92 PHE A C 1
ATOM 688 O O . PHE A 1 92 ? 9.087 -3.901 -12.386 1.00 72.88 92 PHE A O 1
ATOM 695 N N . TYR A 1 93 ? 10.204 -4.255 -10.475 1.00 69.00 93 TYR A N 1
ATOM 696 C CA . TYR A 1 93 ? 10.117 -2.863 -10.020 1.00 69.00 93 TYR A CA 1
ATOM 697 C C . TYR A 1 93 ? 11.098 -1.919 -10.714 1.00 69.00 93 TYR A C 1
ATOM 699 O O . TYR A 1 93 ? 10.750 -0.768 -10.954 1.00 69.00 93 TYR A O 1
ATOM 707 N N . GLN A 1 94 ? 12.288 -2.402 -11.082 1.00 72.75 94 GLN A N 1
ATOM 708 C CA . GLN A 1 94 ? 13.252 -1.615 -11.861 1.00 72.75 94 GLN A CA 1
ATOM 709 C C . GLN A 1 94 ? 12.668 -1.243 -13.223 1.00 72.75 94 GLN A C 1
ATOM 711 O O . GLN A 1 94 ? 12.828 -0.117 -13.679 1.00 72.75 94 GLN A O 1
ATOM 716 N N . ASP A 1 95 ? 11.942 -2.178 -13.831 1.00 75.56 95 ASP A N 1
ATOM 717 C CA . ASP A 1 95 ? 11.268 -1.964 -15.105 1.00 75.56 95 ASP A CA 1
ATOM 718 C C . ASP A 1 95 ? 10.020 -1.075 -14.944 1.00 75.56 95 ASP A C 1
ATOM 720 O O . ASP A 1 95 ? 9.634 -0.381 -15.891 1.00 75.56 95 ASP A O 1
ATOM 724 N N . LEU A 1 96 ? 9.402 -1.076 -13.753 1.00 75.44 96 LEU A N 1
ATOM 725 C CA . LEU A 1 96 ? 8.217 -0.283 -13.410 1.00 75.44 96 LEU A CA 1
ATOM 726 C C . LEU A 1 96 ? 8.536 1.210 -13.301 1.00 75.44 96 LEU A C 1
ATOM 728 O O . LEU A 1 96 ? 7.761 2.034 -13.786 1.00 75.44 96 LEU A O 1
ATOM 732 N N . VAL A 1 97 ? 9.662 1.550 -12.671 1.00 71.88 97 VAL A N 1
ATOM 733 C CA . VAL A 1 97 ? 10.082 2.939 -12.480 1.00 71.88 97 VAL A CA 1
ATOM 734 C C . VAL A 1 97 ? 10.458 3.548 -13.840 1.00 71.88 97 VAL A C 1
ATOM 736 O O . VAL A 1 97 ? 11.227 2.946 -14.592 1.00 71.88 97 VAL A O 1
ATOM 739 N N . PRO A 1 98 ? 9.924 4.729 -14.198 1.00 70.19 98 PRO A N 1
ATOM 740 C CA . PRO A 1 98 ? 10.299 5.389 -15.441 1.00 70.19 98 PRO A CA 1
ATOM 741 C C . PRO A 1 98 ? 11.804 5.683 -15.516 1.00 70.19 98 PRO A C 1
ATOM 743 O O . PRO A 1 98 ? 12.414 6.093 -14.532 1.00 70.19 98 PRO A O 1
ATOM 746 N N . ALA A 1 99 ? 12.394 5.550 -16.707 1.00 73.56 99 ALA A N 1
ATOM 747 C CA . ALA A 1 99 ? 13.841 5.691 -16.912 1.00 73.56 99 ALA A CA 1
ATOM 748 C C . ALA A 1 99 ? 14.408 7.087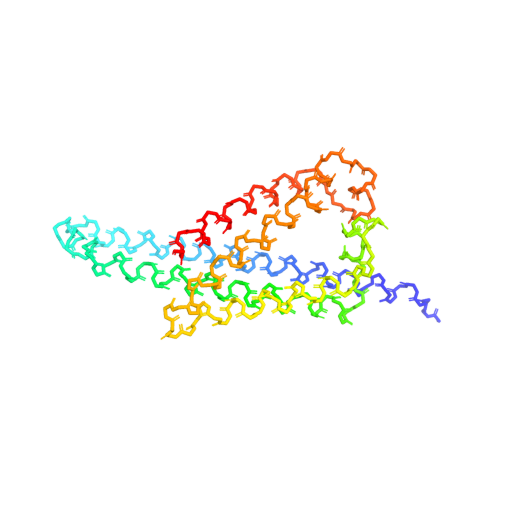 -16.573 1.00 73.56 99 ALA A C 1
ATOM 750 O O . ALA A 1 99 ? 15.613 7.232 -16.389 1.00 73.56 99 ALA A O 1
ATOM 751 N N . TRP A 1 100 ? 13.555 8.111 -16.502 1.00 74.38 100 TRP A N 1
ATOM 752 C CA . TRP A 1 100 ? 13.933 9.475 -16.127 1.00 74.38 100 TRP A CA 1
ATOM 753 C C . TRP A 1 100 ? 14.026 9.691 -14.608 1.00 74.38 100 TRP A C 1
ATOM 755 O O . TRP A 1 100 ? 14.539 10.723 -14.177 1.00 74.38 100 TRP A O 1
ATOM 765 N N . LEU A 1 101 ? 13.550 8.746 -13.789 1.00 71.56 101 LEU A N 1
ATOM 766 C CA . LEU A 1 101 ? 13.625 8.840 -12.334 1.00 71.56 101 LEU A CA 1
ATOM 767 C C . LEU A 1 101 ? 15.003 8.337 -11.855 1.00 71.56 101 LEU A C 1
ATOM 769 O O . LEU A 1 101 ? 15.366 7.189 -12.130 1.00 71.56 101 LEU A O 1
ATOM 773 N N . PRO A 1 102 ? 15.797 9.160 -11.146 1.00 74.94 102 PRO A N 1
ATOM 774 C CA . PRO A 1 102 ? 17.111 8.742 -10.674 1.00 74.94 102 PRO A CA 1
ATOM 775 C C . PRO A 1 102 ? 16.973 7.684 -9.572 1.00 74.94 102 PRO A C 1
ATOM 777 O O . PRO A 1 102 ? 16.018 7.697 -8.802 1.00 74.94 102 PRO A O 1
ATOM 780 N N . VAL A 1 103 ? 17.960 6.789 -9.468 1.00 82.56 103 VAL A N 1
ATOM 781 C CA . VAL A 1 103 ? 18.082 5.784 -8.389 1.00 82.56 103 VAL A CA 1
ATOM 782 C C . VAL A 1 103 ? 16.811 4.937 -8.130 1.00 82.56 103 VAL A C 1
ATOM 784 O O . VAL A 1 103 ? 16.330 4.866 -6.996 1.00 82.56 103 VAL A O 1
ATOM 787 N N . PRO A 1 104 ? 16.281 4.224 -9.147 1.00 79.69 104 PRO A N 1
ATOM 788 C CA . PRO A 1 104 ? 15.026 3.465 -9.048 1.00 79.69 104 PRO A CA 1
ATOM 789 C C . PRO A 1 104 ? 15.008 2.442 -7.901 1.00 79.69 104 PRO A C 1
ATOM 791 O O . PRO A 1 104 ? 13.991 2.288 -7.229 1.00 79.69 104 PRO A O 1
ATOM 794 N N . ASP A 1 105 ? 16.141 1.791 -7.620 1.00 82.50 105 ASP A N 1
ATOM 795 C CA . ASP A 1 105 ? 16.262 0.837 -6.511 1.00 82.50 105 ASP A CA 1
ATOM 796 C C . ASP A 1 105 ? 16.091 1.501 -5.137 1.00 82.50 105 ASP A C 1
ATOM 798 O O . ASP A 1 105 ? 15.448 0.942 -4.248 1.00 82.50 105 ASP A O 1
ATOM 802 N N . VAL A 1 106 ? 16.638 2.708 -4.963 1.00 85.62 106 VAL A N 1
ATOM 803 C CA . VAL A 1 106 ? 16.539 3.455 -3.702 1.00 85.62 106 VAL A CA 1
ATOM 804 C C . VAL A 1 106 ? 15.105 3.911 -3.481 1.00 85.62 106 VAL A C 1
ATOM 806 O O . VAL A 1 106 ? 14.585 3.748 -2.383 1.00 85.62 106 VAL A O 1
ATOM 809 N N . LEU A 1 107 ? 14.447 4.430 -4.519 1.00 83.62 107 LEU A N 1
ATOM 810 C CA . LEU A 1 107 ? 13.054 4.874 -4.438 1.00 83.62 107 LEU A CA 1
ATOM 811 C C . LEU A 1 107 ? 12.103 3.712 -4.143 1.00 83.62 107 LEU A C 1
ATOM 813 O O . LEU A 1 107 ? 11.226 3.833 -3.290 1.00 83.62 107 LEU A O 1
ATOM 817 N N . HIS A 1 108 ? 12.323 2.565 -4.786 1.00 85.06 108 HIS A N 1
ATOM 818 C CA . HIS A 1 108 ? 11.565 1.341 -4.534 1.00 85.06 108 HIS A CA 1
ATOM 819 C C . HIS A 1 108 ? 11.680 0.866 -3.080 1.00 85.06 108 HIS A C 1
ATOM 821 O O . HIS A 1 108 ? 10.673 0.539 -2.446 1.00 85.06 108 HIS A O 1
ATOM 827 N N . LEU A 1 109 ? 12.901 0.843 -2.536 1.00 87.75 109 LEU A N 1
ATOM 828 C CA . LEU A 1 109 ? 13.142 0.452 -1.146 1.00 87.75 109 LEU A CA 1
ATOM 829 C C . LEU A 1 109 ? 12.621 1.500 -0.158 1.00 87.75 109 LEU A C 1
ATOM 831 O O . LEU A 1 109 ? 12.027 1.128 0.848 1.00 87.75 109 LEU A O 1
ATOM 835 N N . ALA A 1 110 ? 12.792 2.791 -0.447 1.00 89.12 110 ALA A N 1
ATOM 836 C CA . ALA A 1 110 ? 12.288 3.882 0.385 1.00 89.12 110 ALA A CA 1
ATOM 837 C C . ALA A 1 110 ? 10.758 3.855 0.490 1.00 89.12 110 ALA A C 1
ATOM 839 O O . ALA A 1 110 ? 10.211 4.052 1.574 1.00 89.12 110 ALA A O 1
ATOM 840 N N . ALA A 1 111 ? 10.067 3.540 -0.606 1.00 88.44 111 ALA A N 1
ATOM 841 C CA . ALA A 1 111 ? 8.631 3.314 -0.577 1.00 88.44 111 ALA A CA 1
ATOM 842 C C . ALA A 1 111 ? 8.256 2.111 0.292 1.00 88.44 111 ALA A C 1
ATOM 844 O O . ALA A 1 111 ? 7.403 2.246 1.164 1.00 88.44 111 ALA A O 1
ATOM 845 N N . GLY A 1 112 ? 8.954 0.980 0.140 1.00 90.38 112 GLY A N 1
ATOM 846 C CA . GLY A 1 112 ? 8.745 -0.193 0.994 1.00 90.38 112 GLY A CA 1
ATOM 847 C C . GLY A 1 112 ? 8.943 0.113 2.482 1.00 90.38 112 GLY A C 1
ATOM 848 O O . GLY A 1 112 ? 8.156 -0.323 3.319 1.00 90.38 112 GLY A O 1
ATOM 849 N N . VAL A 1 113 ? 9.950 0.925 2.823 1.00 92.62 113 VAL A N 1
ATOM 850 C CA . VAL A 1 113 ? 10.155 1.448 4.183 1.00 92.62 113 VAL A CA 1
ATOM 851 C C . VAL A 1 113 ? 8.934 2.257 4.642 1.00 92.62 113 VAL A C 1
ATOM 853 O O . VAL A 1 113 ? 8.408 2.009 5.728 1.00 92.62 113 VAL A O 1
ATOM 856 N N . GLY A 1 114 ? 8.465 3.203 3.823 1.00 92.25 114 GLY A N 1
ATOM 857 C CA . GLY A 1 114 ? 7.299 4.037 4.127 1.00 92.25 114 GLY A CA 1
ATOM 858 C C . GLY A 1 114 ? 6.022 3.225 4.358 1.00 92.25 114 GLY A C 1
ATOM 859 O O . GLY A 1 114 ? 5.304 3.467 5.328 1.00 92.25 114 GLY A O 1
ATOM 860 N N . GLU A 1 115 ? 5.763 2.222 3.524 1.00 95.38 115 GLU A N 1
ATOM 861 C CA . GLU A 1 115 ? 4.614 1.319 3.651 1.00 95.38 115 GLU A CA 1
ATOM 862 C C . GLU A 1 115 ? 4.675 0.476 4.933 1.00 95.38 115 GLU A C 1
ATOM 864 O O . GLU A 1 115 ? 3.680 0.376 5.651 1.00 95.38 115 GLU A O 1
ATOM 869 N N . VAL A 1 116 ? 5.851 -0.060 5.294 1.00 96.06 116 VAL A N 1
ATOM 870 C CA . VAL A 1 116 ? 6.027 -0.777 6.570 1.00 96.06 116 VAL A CA 1
ATOM 871 C C . VAL A 1 116 ? 5.763 0.143 7.758 1.00 96.06 116 VAL A C 1
ATOM 873 O O . VAL A 1 116 ? 5.004 -0.218 8.658 1.00 96.06 116 VAL A O 1
ATOM 876 N N . PHE A 1 117 ? 6.358 1.337 7.772 1.00 96.62 117 PHE A N 1
ATOM 877 C CA . PHE A 1 117 ? 6.200 2.266 8.891 1.00 96.62 117 PHE A CA 1
ATOM 878 C C . PHE A 1 117 ? 4.761 2.749 9.048 1.00 96.62 117 PHE A C 1
ATOM 880 O O . PHE A 1 117 ? 4.241 2.749 10.163 1.00 96.62 117 PHE A O 1
ATOM 887 N N . THR A 1 118 ? 4.105 3.131 7.952 1.00 93.88 118 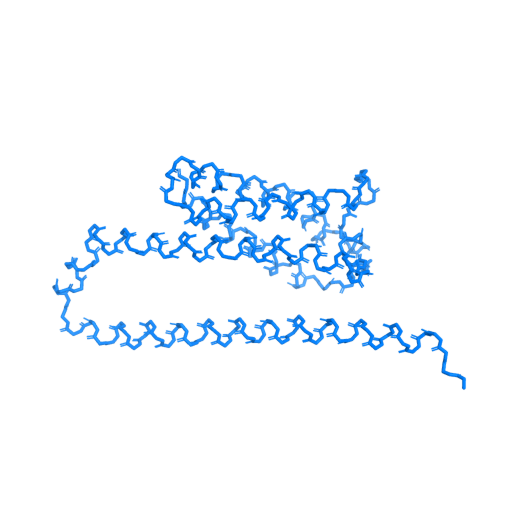THR A N 1
ATOM 888 C CA . THR A 1 118 ? 2.699 3.556 7.983 1.00 93.88 118 THR A CA 1
ATOM 889 C C . THR A 1 118 ? 1.775 2.406 8.370 1.00 93.88 118 THR A C 1
ATOM 891 O O . THR A 1 118 ? 0.910 2.590 9.225 1.00 93.88 118 THR A O 1
ATOM 894 N N . GLY A 1 119 ? 2.008 1.201 7.845 1.00 96.12 119 GLY A N 1
ATOM 895 C CA . GLY A 1 119 ? 1.268 0.000 8.221 1.00 96.12 119 GLY A CA 1
ATOM 896 C C . GLY A 1 119 ? 1.367 -0.310 9.717 1.00 96.12 119 GLY A C 1
ATOM 897 O O . GLY A 1 119 ? 0.349 -0.494 10.379 1.00 96.12 119 GLY A O 1
ATOM 898 N N . ILE A 1 120 ? 2.576 -0.281 10.286 1.00 96.06 120 ILE A N 1
ATOM 899 C CA . ILE A 1 120 ? 2.792 -0.479 11.729 1.00 96.06 120 ILE A CA 1
ATOM 900 C C . ILE A 1 120 ? 2.153 0.652 12.541 1.00 96.06 120 ILE A C 1
ATOM 902 O O . ILE A 1 120 ? 1.480 0.385 13.535 1.00 96.06 120 ILE A O 1
ATOM 906 N N . ALA A 1 121 ? 2.316 1.909 12.128 1.00 94.31 121 ALA A N 1
ATOM 907 C CA . ALA A 1 121 ? 1.728 3.055 12.818 1.00 94.31 121 ALA A CA 1
ATOM 908 C C . ALA A 1 121 ? 0.190 2.991 12.852 1.00 94.31 121 ALA A C 1
ATOM 910 O O . ALA A 1 121 ? -0.412 3.347 13.866 1.00 94.31 121 ALA A O 1
ATOM 911 N N . LEU A 1 122 ? -0.443 2.449 11.804 1.00 95.00 122 LEU A N 1
ATOM 912 C CA . LEU A 1 122 ? -1.872 2.139 11.789 1.00 95.00 122 LEU A CA 1
ATOM 913 C C . LEU A 1 122 ? -2.269 0.996 12.726 1.00 95.00 122 LEU A C 1
ATOM 915 O O . LEU A 1 122 ? -3.459 0.850 12.964 1.00 95.00 122 LEU A O 1
ATOM 919 N N . LEU A 1 123 ? -1.353 0.193 13.265 1.00 94.38 123 LEU A N 1
ATOM 920 C CA . LEU A 1 123 ? -1.660 -0.879 14.224 1.00 94.38 123 LEU A CA 1
ATOM 921 C C . LEU A 1 123 ? -1.432 -0.455 15.676 1.00 94.38 123 LEU A C 1
ATOM 923 O O . LEU A 1 123 ? -2.050 -1.008 16.585 1.00 94.38 123 LEU A O 1
ATOM 927 N N . LEU A 1 124 ? -0.592 0.553 15.904 1.00 93.25 124 LEU A N 1
ATOM 928 C CA . LEU A 1 124 ? -0.310 1.062 17.241 1.00 93.25 124 LEU A CA 1
ATOM 929 C C . LEU A 1 124 ? -1.538 1.763 17.846 1.00 93.25 124 LEU A C 1
ATOM 931 O O . LEU A 1 124 ? -2.287 2.431 17.128 1.00 93.25 124 LEU A O 1
ATOM 935 N N . PRO A 1 125 ? -1.743 1.691 19.174 1.00 91.06 125 PRO A N 1
ATOM 936 C CA . PRO A 1 125 ? -2.826 2.389 19.867 1.00 91.06 125 PRO A CA 1
ATOM 937 C C . PRO A 1 125 ? -2.499 3.883 20.086 1.00 91.06 125 PRO A C 1
ATOM 939 O O . PRO A 1 125 ? -2.615 4.400 21.191 1.00 91.06 125 PRO A O 1
ATOM 942 N N . ASN A 1 126 ? -2.059 4.590 19.039 1.00 93.06 126 ASN A N 1
ATOM 943 C CA . ASN A 1 126 ? -1.744 6.020 19.073 1.00 93.06 126 ASN A CA 1
ATOM 944 C C . ASN A 1 126 ? -2.497 6.754 17.954 1.00 93.06 126 ASN A C 1
ATOM 946 O O . ASN A 1 126 ? -2.174 6.602 16.779 1.00 93.06 126 ASN A O 1
ATOM 950 N N . GLN A 1 127 ? -3.483 7.573 18.325 1.00 90.25 127 GLN A N 1
ATOM 951 C CA . GLN A 1 127 ? -4.364 8.261 17.372 1.00 90.25 127 GLN A CA 1
ATOM 952 C C . GLN A 1 127 ? -3.619 9.229 16.444 1.00 90.25 127 GLN A C 1
ATOM 954 O O . GLN A 1 127 ? -3.930 9.308 15.258 1.00 90.25 127 GLN A O 1
ATOM 959 N N . MET A 1 128 ? -2.609 9.938 16.956 1.00 92.00 128 MET A N 1
ATOM 960 C CA . MET A 1 128 ? -1.813 10.860 16.141 1.00 92.00 128 MET A CA 1
ATOM 961 C C . MET A 1 128 ? -0.992 10.089 15.106 1.00 92.00 128 MET A C 1
ATOM 963 O O . MET A 1 128 ? -1.002 10.441 13.929 1.00 92.00 128 MET A O 1
ATOM 967 N N . ALA A 1 129 ? -0.340 8.999 15.521 1.00 90.94 129 ALA A N 1
ATOM 968 C CA . ALA A 1 129 ? 0.417 8.137 14.616 1.00 90.94 129 ALA A CA 1
ATOM 969 C C . ALA A 1 129 ? -0.480 7.520 13.533 1.00 90.94 129 ALA A C 1
ATOM 971 O O . ALA A 1 129 ? -0.105 7.526 12.364 1.00 90.94 129 ALA A O 1
ATOM 972 N N . GLN A 1 130 ? -1.680 7.055 13.899 1.00 92.62 130 GLN A N 1
ATOM 973 C CA . GLN A 1 130 ? -2.659 6.509 12.954 1.00 92.62 130 GLN A CA 1
ATOM 974 C C . GLN A 1 130 ? -3.064 7.545 11.901 1.00 92.62 130 GLN A C 1
ATOM 976 O O . GLN A 1 130 ? -3.049 7.246 10.709 1.00 92.62 130 GLN A O 1
ATOM 981 N N . ARG A 1 131 ? -3.370 8.775 12.330 1.00 92.25 131 ARG A N 1
ATOM 982 C CA . ARG A 1 131 ? -3.776 9.859 11.433 1.00 92.25 131 ARG A CA 1
ATOM 983 C C . ARG A 1 131 ? -2.668 10.237 10.452 1.00 92.25 131 ARG A C 1
ATOM 985 O O . ARG A 1 131 ? -2.907 10.300 9.249 1.00 92.25 131 ARG A O 1
ATOM 992 N N . TYR A 1 132 ? -1.445 10.444 10.943 1.00 92.25 132 TYR A N 1
ATOM 993 C CA . TYR A 1 132 ? -0.304 10.744 10.072 1.00 92.25 132 TYR A CA 1
ATOM 994 C C . TYR A 1 132 ? 0.027 9.584 9.132 1.00 92.25 132 TYR A C 1
ATOM 996 O O . TYR A 1 132 ? 0.376 9.825 7.979 1.00 92.25 132 TYR A O 1
ATOM 1004 N N . ALA A 1 133 ? -0.124 8.340 9.588 1.00 95.25 133 ALA A N 1
ATOM 1005 C CA . ALA A 1 133 ? 0.070 7.169 8.746 1.00 95.25 133 ALA A CA 1
ATOM 1006 C C . ALA A 1 133 ? -0.957 7.100 7.610 1.00 95.25 133 ALA A C 1
ATOM 1008 O O . ALA A 1 133 ? -0.569 6.886 6.466 1.00 95.25 133 ALA A O 1
ATOM 1009 N N . ALA A 1 134 ? -2.238 7.345 7.901 1.00 93.94 134 ALA A N 1
ATOM 1010 C CA . ALA A 1 134 ? -3.296 7.404 6.896 1.00 93.94 134 ALA A CA 1
ATOM 1011 C C . ALA A 1 134 ? -3.035 8.505 5.853 1.00 93.94 134 ALA A C 1
ATOM 1013 O O . ALA A 1 134 ? -3.104 8.247 4.653 1.00 93.94 134 ALA A O 1
ATOM 1014 N N . ILE A 1 135 ? -2.647 9.708 6.295 1.00 92.69 135 ILE A N 1
ATOM 1015 C CA . ILE A 1 135 ? -2.272 10.813 5.398 1.00 92.69 135 ILE A CA 1
ATOM 1016 C C . ILE A 1 135 ? -1.074 10.423 4.524 1.00 92.69 135 ILE A C 1
ATOM 1018 O O . ILE A 1 135 ? -1.096 10.641 3.314 1.00 92.69 135 ILE A O 1
ATOM 1022 N N . LEU A 1 136 ? -0.031 9.836 5.114 1.00 91.62 136 LEU A N 1
ATOM 1023 C CA . LEU A 1 136 ? 1.169 9.450 4.376 1.00 91.62 136 LEU A CA 1
ATOM 1024 C C . LEU A 1 136 ? 0.883 8.333 3.366 1.00 91.62 136 LEU A C 1
ATOM 1026 O O . LEU A 1 136 ? 1.413 8.382 2.260 1.00 91.62 136 LEU A O 1
ATOM 1030 N N . ILE A 1 137 ? 0.003 7.383 3.692 1.00 95.50 137 ILE A N 1
ATOM 1031 C CA . ILE A 1 137 ? -0.498 6.393 2.730 1.00 95.50 137 ILE A CA 1
ATOM 1032 C C . ILE A 1 137 ? -1.182 7.096 1.558 1.00 95.50 137 ILE A C 1
ATOM 1034 O O . ILE A 1 137 ? -0.859 6.797 0.412 1.00 95.50 137 ILE A O 1
ATOM 1038 N N . CYS A 1 138 ? -2.067 8.064 1.813 1.00 93.19 138 CYS A N 1
ATOM 1039 C CA . CYS A 1 138 ? -2.711 8.815 0.735 1.00 93.19 138 CYS A CA 1
ATOM 1040 C C . CYS A 1 138 ? -1.688 9.502 -0.180 1.00 93.19 138 CYS A C 1
ATOM 1042 O O . CYS A 1 138 ? -1.815 9.445 -1.402 1.00 93.19 138 CYS A O 1
ATOM 1044 N N . VAL A 1 139 ? -0.651 10.112 0.402 1.00 89.44 139 VAL A N 1
ATOM 1045 C CA . VAL A 1 139 ? 0.435 10.750 -0.355 1.00 89.44 139 VAL A CA 1
ATOM 1046 C C . VAL A 1 139 ? 1.217 9.723 -1.175 1.00 89.44 139 VAL A C 1
ATOM 1048 O O . VAL A 1 139 ? 1.432 9.950 -2.362 1.00 89.44 139 VAL A O 1
ATOM 1051 N N . LEU A 1 140 ? 1.611 8.591 -0.582 1.00 89.06 140 LEU A N 1
ATOM 1052 C CA . LEU A 1 140 ? 2.328 7.522 -1.284 1.00 89.06 140 LEU A CA 1
ATOM 1053 C C . LEU A 1 140 ? 1.520 7.015 -2.481 1.00 89.06 140 LEU A C 1
ATOM 1055 O O . LEU A 1 140 ? 2.038 6.976 -3.596 1.00 89.06 140 LEU A O 1
ATOM 1059 N N . LEU A 1 141 ? 0.242 6.692 -2.269 1.00 91.88 141 LEU A N 1
ATOM 1060 C CA . LEU A 1 141 ? -0.651 6.215 -3.323 1.00 91.88 141 LEU A CA 1
ATOM 1061 C C . LEU A 1 141 ? -0.788 7.245 -4.450 1.00 91.88 141 LEU A C 1
ATOM 1063 O O . LEU A 1 141 ? -0.646 6.877 -5.613 1.00 91.88 141 LEU A O 1
ATOM 1067 N N . ALA A 1 142 ? -0.992 8.525 -4.118 1.00 88.25 142 ALA A N 1
ATOM 1068 C CA . ALA A 1 142 ? -1.122 9.598 -5.104 1.00 88.25 142 ALA A CA 1
ATOM 1069 C C . ALA A 1 142 ? 0.165 9.815 -5.916 1.00 88.25 142 ALA A C 1
ATOM 1071 O O . ALA A 1 142 ? 0.115 9.971 -7.136 1.00 88.25 142 ALA A O 1
ATOM 1072 N N . VAL A 1 143 ? 1.327 9.790 -5.260 1.00 86.44 143 VAL A N 1
ATOM 1073 C CA . VAL A 1 143 ? 2.630 9.923 -5.925 1.00 86.44 143 VAL A CA 1
ATOM 1074 C C . VAL A 1 143 ? 2.871 8.747 -6.871 1.00 86.44 143 VAL A C 1
ATOM 1076 O O . VAL A 1 143 ? 3.254 8.961 -8.019 1.00 86.44 143 VAL A O 1
ATOM 1079 N N . PHE A 1 144 ? 2.605 7.513 -6.438 1.00 85.06 144 PHE A N 1
ATOM 1080 C CA . PHE A 1 144 ? 2.734 6.338 -7.304 1.00 85.06 144 PHE A CA 1
ATOM 1081 C C . PHE A 1 144 ? 1.782 6.370 -8.494 1.00 85.06 144 PHE A C 1
ATOM 1083 O O . PHE A 1 144 ? 2.172 6.002 -9.606 1.00 85.06 144 PHE A O 1
ATOM 1090 N N . GLU A 1 145 ? 0.560 6.843 -8.279 1.00 88.62 145 GLU A N 1
ATOM 1091 C CA . GLU A 1 145 ? -0.435 6.929 -9.336 1.00 88.62 145 GLU A CA 1
ATOM 1092 C C . GLU A 1 145 ? -0.002 7.895 -10.436 1.00 88.62 145 GLU A C 1
ATOM 1094 O O . GLU A 1 145 ? -0.037 7.552 -11.616 1.00 88.62 145 GLU A O 1
ATOM 1099 N N . VAL A 1 146 ? 0.491 9.074 -10.060 1.00 84.50 146 VAL A N 1
ATOM 1100 C CA . VAL A 1 146 ? 0.929 10.090 -11.023 1.00 84.50 146 VAL A CA 1
ATOM 1101 C C . VAL A 1 146 ? 2.257 9.714 -11.681 1.00 84.50 146 VAL A C 1
ATOM 1103 O O . VAL A 1 146 ? 2.411 9.890 -12.888 1.00 84.50 146 VAL A O 1
ATOM 1106 N N . LEU A 1 147 ? 3.227 9.202 -10.916 1.00 82.69 147 LEU A N 1
ATOM 1107 C CA . LEU A 1 147 ? 4.587 8.988 -11.420 1.00 82.69 147 LEU A CA 1
ATOM 1108 C C . LEU A 1 147 ? 4.790 7.633 -12.107 1.00 82.69 147 LEU A C 1
ATOM 1110 O O . LEU A 1 147 ? 5.705 7.511 -12.919 1.00 82.69 147 LEU A O 1
ATOM 1114 N N . VAL A 1 148 ? 3.983 6.615 -11.791 1.00 83.00 148 VAL A N 1
ATOM 1115 C CA . VAL A 1 148 ? 4.195 5.241 -12.279 1.00 83.00 148 VAL A CA 1
ATOM 1116 C C . VAL A 1 148 ? 2.971 4.705 -13.015 1.00 83.00 148 VAL A C 1
ATOM 1118 O O . VAL A 1 148 ? 3.076 4.345 -14.188 1.00 83.00 148 VAL A O 1
ATOM 1121 N N . HIS A 1 149 ? 1.805 4.648 -12.369 1.00 82.81 149 HIS A N 1
ATOM 1122 C CA . HIS A 1 149 ? 0.647 3.949 -12.940 1.00 82.81 149 HIS A CA 1
ATOM 1123 C C . HIS A 1 149 ? -0.053 4.729 -14.058 1.00 82.81 149 HIS A C 1
ATOM 1125 O O . HIS A 1 149 ? -0.425 4.133 -15.067 1.00 82.81 149 HIS A O 1
ATOM 1131 N N . GLY A 1 150 ? -0.148 6.054 -13.951 1.00 83.94 150 GLY A N 1
ATOM 1132 C CA . GLY A 1 150 ? -0.657 6.928 -15.009 1.00 83.94 150 GLY A CA 1
ATOM 1133 C C . GLY A 1 150 ? 0.143 6.803 -16.312 1.00 83.94 150 GLY A C 1
ATOM 1134 O O . GLY A 1 150 ? -0.446 6.495 -17.349 1.00 83.94 150 GLY A O 1
ATOM 1135 N N . PRO A 1 151 ? 1.483 6.944 -16.290 1.00 83.19 151 PRO A N 1
ATOM 1136 C CA . PRO A 1 151 ? 2.320 6.696 -17.463 1.00 83.19 151 PRO A CA 1
ATOM 1137 C C . PRO A 1 151 ? 2.143 5.291 -18.053 1.00 83.19 151 PRO A C 1
ATOM 1139 O O . PRO A 1 151 ? 2.006 5.155 -19.267 1.00 83.19 151 PRO A O 1
ATOM 1142 N N . MET A 1 152 ? 2.048 4.248 -17.217 1.00 81.56 152 MET A N 1
ATOM 1143 C CA . MET A 1 152 ? 1.787 2.876 -17.680 1.00 81.56 152 MET A CA 1
ATOM 1144 C C . MET A 1 152 ? 0.443 2.721 -18.405 1.00 81.56 152 MET A C 1
ATOM 1146 O O . MET A 1 152 ? 0.311 1.852 -19.263 1.00 81.56 152 MET A O 1
ATOM 1150 N N . MET A 1 153 ? -0.564 3.538 -18.098 1.00 83.88 153 MET A N 1
ATOM 1151 C CA . MET A 1 153 ? -1.871 3.488 -18.763 1.00 83.88 153 MET A CA 1
ATOM 1152 C C . MET A 1 153 ? -1.829 4.042 -20.190 1.00 83.88 153 MET A C 1
ATOM 1154 O O . MET A 1 153 ? -2.541 3.549 -21.066 1.00 83.88 153 MET A O 1
ATOM 1158 N N . VAL A 1 154 ? -0.956 5.013 -20.459 1.00 86.19 154 VAL A N 1
ATOM 1159 C CA . VAL A 1 154 ? -0.886 5.700 -21.759 1.00 86.19 154 VAL A CA 1
ATOM 1160 C C . VAL A 1 154 ? 0.265 5.215 -22.642 1.00 86.19 154 VAL A C 1
ATOM 1162 O O . VAL A 1 154 ? 0.117 5.185 -23.860 1.00 86.19 154 VAL A O 1
ATOM 1165 N N . ASP A 1 155 ? 1.374 4.765 -22.053 1.00 85.56 155 ASP A N 1
ATOM 1166 C CA . ASP A 1 155 ? 2.574 4.340 -22.778 1.00 85.56 155 ASP A CA 1
ATOM 1167 C C . ASP A 1 155 ? 2.630 2.811 -22.950 1.00 85.56 155 ASP A C 1
ATOM 1169 O O . ASP A 1 155 ? 2.907 2.054 -22.013 1.00 85.56 155 ASP A O 1
ATOM 1173 N N . GLN A 1 156 ? 2.393 2.346 -24.180 1.00 85.69 156 GLN A N 1
ATOM 1174 C CA . GLN A 1 156 ? 2.502 0.928 -24.524 1.00 85.69 156 GLN A CA 1
ATOM 1175 C C . GLN A 1 156 ? 3.937 0.398 -24.400 1.00 85.69 156 GLN A C 1
ATOM 1177 O O . GLN A 1 156 ? 4.118 -0.718 -23.920 1.00 85.69 156 GLN A O 1
ATOM 1182 N N . ALA A 1 157 ? 4.955 1.184 -24.760 1.00 83.25 157 ALA A N 1
ATOM 1183 C CA . ALA A 1 157 ? 6.346 0.747 -24.666 1.00 83.25 157 ALA A CA 1
ATOM 1184 C C . ALA A 1 157 ? 6.760 0.528 -23.203 1.00 83.25 157 ALA A C 1
ATOM 1186 O O . ALA A 1 157 ? 7.493 -0.414 -22.888 1.00 83.25 157 ALA A O 1
ATOM 1187 N N . HIS A 1 158 ? 6.240 1.352 -22.285 1.00 79.50 158 HIS A N 1
ATOM 1188 C CA . HIS A 1 158 ? 6.405 1.132 -20.847 1.00 79.50 158 HIS A CA 1
ATOM 1189 C C . HIS A 1 158 ? 5.717 -0.164 -20.402 1.00 79.50 158 HIS A C 1
ATOM 1191 O O . HIS A 1 158 ? 6.339 -0.959 -19.699 1.00 79.50 158 HIS A O 1
ATOM 1197 N N . ARG A 1 159 ? 4.477 -0.434 -20.832 1.00 85.00 159 ARG A N 1
ATOM 1198 C CA . ARG A 1 159 ? 3.778 -1.698 -20.509 1.00 85.00 159 ARG A CA 1
ATOM 1199 C C . ARG A 1 159 ? 4.514 -2.932 -21.020 1.00 85.00 159 ARG A C 1
ATOM 1201 O O . ARG A 1 159 ? 4.671 -3.895 -20.267 1.00 85.00 159 ARG A O 1
ATOM 1208 N N . ASP A 1 160 ? 5.010 -2.883 -22.252 1.00 83.38 160 ASP A N 1
ATOM 1209 C CA . ASP A 1 160 ? 5.730 -3.989 -22.887 1.00 83.38 160 ASP A CA 1
ATOM 1210 C C . ASP A 1 160 ? 7.045 -4.296 -22.153 1.00 83.38 160 ASP A C 1
ATOM 1212 O O . ASP A 1 160 ? 7.389 -5.466 -21.958 1.00 83.38 160 ASP A O 1
ATOM 1216 N N . ARG A 1 161 ? 7.738 -3.264 -21.646 1.00 80.94 161 ARG A N 1
ATOM 1217 C CA . ARG A 1 161 ? 8.944 -3.421 -20.812 1.00 80.94 161 ARG A CA 1
ATOM 1218 C C . ARG A 1 161 ? 8.656 -4.198 -19.526 1.00 80.94 161 ARG A C 1
ATOM 1220 O O . ARG A 1 161 ? 9.412 -5.101 -19.176 1.00 80.94 161 ARG A O 1
ATOM 1227 N N . VAL A 1 162 ? 7.555 -3.877 -18.845 1.00 77.38 162 VAL A N 1
ATOM 1228 C CA . VAL A 1 162 ? 7.154 -4.522 -17.577 1.00 77.38 162 VAL A CA 1
ATOM 1229 C C . VAL A 1 162 ? 6.406 -5.845 -17.820 1.00 77.38 162 VAL A C 1
ATOM 1231 O O . VAL A 1 162 ? 6.232 -6.644 -16.901 1.00 77.38 162 VAL A O 1
ATOM 1234 N N . LYS A 1 163 ? 5.994 -6.126 -19.064 1.00 84.56 163 LYS A N 1
ATOM 1235 C CA . LYS A 1 163 ? 5.193 -7.300 -19.453 1.00 84.56 163 LYS A CA 1
ATOM 1236 C C . LYS A 1 163 ? 3.852 -7.364 -18.714 1.00 84.56 163 LYS A C 1
ATOM 1238 O O . LYS A 1 163 ? 3.444 -8.425 -18.240 1.00 84.56 163 LYS A O 1
ATOM 1243 N N . VAL A 1 164 ? 3.177 -6.220 -18.599 1.00 83.06 164 VAL A N 1
ATOM 1244 C CA . VAL A 1 164 ? 1.861 -6.091 -17.951 1.00 83.06 164 VAL A CA 1
ATOM 1245 C C . VAL A 1 164 ? 0.822 -5.699 -18.997 1.00 83.06 164 VAL A C 1
ATOM 1247 O O . VAL A 1 164 ? 1.064 -4.802 -19.800 1.00 83.06 164 VAL A O 1
ATOM 1250 N N . SER A 1 165 ? -0.336 -6.362 -18.995 1.00 88.06 165 SER A N 1
ATOM 1251 C CA . SER A 1 165 ? -1.420 -6.041 -19.926 1.00 88.06 165 SER A CA 1
ATOM 1252 C C . SER A 1 165 ? -2.112 -4.719 -19.564 1.00 88.06 165 SER A C 1
ATOM 1254 O O . SER A 1 165 ? -2.006 -4.229 -18.434 1.00 88.06 165 SER A O 1
ATOM 1256 N N . LEU A 1 166 ? -2.840 -4.124 -20.514 1.00 86.81 166 LEU A N 1
ATOM 1257 C CA . LEU A 1 166 ? -3.586 -2.888 -20.264 1.00 86.81 166 LEU A CA 1
ATOM 1258 C C . LEU A 1 166 ? -4.690 -3.100 -19.218 1.00 86.81 166 LEU A C 1
ATOM 1260 O O . LEU A 1 166 ? -4.882 -2.258 -18.346 1.00 86.81 166 LEU A O 1
ATOM 1264 N N . GLU A 1 167 ? -5.363 -4.248 -19.248 1.00 89.56 167 GLU A N 1
ATOM 1265 C CA . GLU A 1 167 ? -6.413 -4.617 -18.295 1.00 89.56 167 GLU A CA 1
ATOM 1266 C C . GLU A 1 167 ? -5.858 -4.693 -16.872 1.00 89.56 167 GLU A C 1
ATOM 1268 O O . GLU A 1 167 ? -6.455 -4.160 -15.939 1.00 89.56 167 GLU A O 1
ATOM 1273 N N . ALA A 1 168 ? -4.679 -5.298 -16.703 1.00 87.56 168 ALA A N 1
ATOM 1274 C CA . ALA A 1 168 ? -4.011 -5.357 -15.410 1.00 87.56 168 ALA A CA 1
ATOM 1275 C C . ALA A 1 168 ? -3.614 -3.960 -14.901 1.00 87.56 168 ALA A C 1
ATOM 1277 O O . ALA A 1 168 ? -3.689 -3.709 -13.696 1.00 87.56 168 ALA A O 1
ATOM 1278 N N . CYS A 1 169 ? -3.233 -3.043 -15.799 1.00 85.94 169 CYS A N 1
ATOM 1279 C CA . CYS A 1 169 ? -2.981 -1.645 -15.442 1.00 85.94 169 CYS A CA 1
ATOM 1280 C C . CYS A 1 169 ? -4.270 -0.942 -14.997 1.00 85.94 169 CYS A C 1
ATOM 1282 O O . CYS A 1 169 ? -4.267 -0.339 -13.930 1.00 85.94 169 CYS A O 1
ATOM 1284 N N . ILE A 1 170 ? -5.374 -1.087 -15.743 1.00 85.50 170 ILE A N 1
ATOM 1285 C CA . ILE A 1 170 ? -6.685 -0.504 -15.405 1.00 85.50 170 ILE A CA 1
ATOM 1286 C C . ILE A 1 170 ? -7.147 -0.977 -14.025 1.00 85.50 170 ILE A C 1
ATOM 1288 O O . ILE A 1 170 ? -7.509 -0.165 -13.176 1.00 85.50 170 ILE A O 1
ATOM 1292 N N . VAL A 1 171 ? -7.112 -2.291 -13.784 1.00 90.31 171 VAL A N 1
ATOM 1293 C CA . VAL A 1 171 ? -7.527 -2.875 -12.501 1.00 90.31 171 VAL A CA 1
ATOM 1294 C C . VAL A 1 171 ? -6.674 -2.329 -11.360 1.00 90.31 171 VAL A C 1
ATOM 1296 O O . VAL A 1 171 ? -7.214 -1.961 -10.319 1.00 90.31 171 VAL A O 1
ATOM 1299 N N . ARG A 1 172 ? -5.352 -2.242 -11.552 1.00 86.56 172 ARG A N 1
ATOM 1300 C CA . ARG A 1 172 ? -4.444 -1.693 -10.541 1.00 86.56 172 ARG A CA 1
ATOM 1301 C C . ARG A 1 172 ? -4.725 -0.215 -10.263 1.00 86.56 172 ARG A C 1
ATOM 1303 O O . ARG A 1 172 ? -4.786 0.155 -9.100 1.00 86.56 172 ARG A O 1
ATOM 1310 N N . PHE A 1 173 ? -4.922 0.585 -11.305 1.00 86.94 173 PHE A N 1
ATOM 1311 C CA . PHE A 1 173 ? -5.222 2.017 -11.220 1.00 86.94 173 PHE A CA 1
ATOM 1312 C C . PHE A 1 173 ? -6.502 2.250 -10.396 1.00 86.94 173 PHE A C 1
ATOM 1314 O O . PHE A 1 173 ? -6.502 2.948 -9.388 1.00 86.94 173 PHE A O 1
ATOM 1321 N N . ILE A 1 174 ? -7.586 1.533 -10.717 1.00 89.44 174 ILE A N 1
ATOM 1322 C CA . ILE A 1 174 ? -8.843 1.598 -9.951 1.00 89.44 174 ILE A CA 1
ATOM 1323 C C . ILE A 1 174 ? -8.636 1.158 -8.495 1.00 89.44 174 ILE A C 1
ATOM 1325 O O . ILE A 1 174 ? -9.112 1.824 -7.574 1.00 89.44 174 ILE A O 1
ATOM 1329 N N . LEU A 1 175 ? -7.914 0.056 -8.269 1.00 89.81 175 LEU A N 1
ATOM 1330 C CA . LEU A 1 175 ? -7.620 -0.427 -6.920 1.00 89.81 175 LEU A CA 1
ATOM 1331 C C . LEU A 1 175 ? -6.845 0.615 -6.100 1.00 89.81 175 LEU A C 1
ATOM 1333 O O . LEU A 1 175 ? -7.107 0.756 -4.907 1.00 89.81 175 LEU A O 1
ATOM 1337 N N . GLN A 1 176 ? -5.950 1.377 -6.728 1.00 90.19 176 GLN A N 1
ATOM 1338 C CA . GLN A 1 176 ? -5.195 2.439 -6.071 1.00 90.19 176 GLN A CA 1
ATOM 1339 C C . GLN A 1 176 ? -6.116 3.547 -5.538 1.00 90.19 176 GLN A C 1
ATOM 1341 O O . GLN A 1 176 ? -5.950 3.982 -4.397 1.00 90.19 176 GLN A O 1
ATOM 1346 N N . PHE A 1 177 ? -7.144 3.945 -6.298 1.00 90.44 177 PHE A N 1
ATOM 1347 C CA . PHE A 1 177 ? -8.161 4.896 -5.827 1.00 90.44 177 PHE A CA 1
ATOM 1348 C C . PHE A 1 177 ? -9.040 4.329 -4.712 1.00 90.44 177 PHE A C 1
ATOM 1350 O O . PHE A 1 177 ? -9.399 5.057 -3.785 1.00 90.44 177 PHE A O 1
ATOM 1357 N N . VAL A 1 178 ? -9.360 3.034 -4.758 1.00 94.31 178 VAL A N 1
ATOM 1358 C CA . VAL A 1 178 ? -10.079 2.364 -3.663 1.00 94.31 178 VAL A CA 1
ATOM 1359 C C . VAL A 1 178 ? -9.240 2.384 -2.382 1.00 94.31 178 VAL A C 1
ATOM 1361 O O . VAL A 1 178 ? -9.751 2.746 -1.323 1.00 94.31 178 VAL A O 1
ATOM 1364 N N . LEU A 1 179 ? -7.945 2.064 -2.472 1.00 93.19 179 LEU A N 1
ATOM 1365 C CA . LEU A 1 179 ? -7.014 2.130 -1.341 1.00 93.19 179 LEU A CA 1
ATOM 1366 C C . LEU A 1 179 ? -6.844 3.561 -0.821 1.00 93.19 179 LEU A C 1
ATOM 1368 O O . LEU A 1 179 ? -6.786 3.764 0.391 1.00 93.19 179 LEU A O 1
ATOM 1372 N N . LEU A 1 180 ? -6.822 4.552 -1.714 1.00 92.50 180 LEU A N 1
ATOM 1373 C CA . LEU A 1 180 ? -6.752 5.967 -1.357 1.00 92.50 180 LEU A CA 1
ATOM 1374 C C . LEU A 1 180 ? -7.988 6.394 -0.563 1.00 92.50 180 LEU A C 1
ATOM 1376 O O . LEU A 1 180 ? -7.854 6.997 0.499 1.00 92.50 180 LEU A O 1
ATOM 1380 N N . GLY A 1 181 ? -9.186 6.044 -1.038 1.00 95.06 181 GLY A N 1
ATOM 1381 C CA . GLY A 1 181 ? -10.435 6.311 -0.326 1.00 95.06 181 GLY A CA 1
ATOM 1382 C C . GLY A 1 181 ? -10.495 5.601 1.028 1.00 95.06 181 GLY A C 1
ATOM 1383 O O . GLY A 1 181 ? -10.921 6.190 2.022 1.00 95.06 181 GLY A O 1
ATOM 1384 N N . TRP A 1 182 ? -10.001 4.362 1.095 1.00 96.50 182 TRP A N 1
ATOM 1385 C CA . TRP A 1 182 ? -9.922 3.602 2.341 1.00 96.50 182 TRP A CA 1
ATOM 1386 C C . TRP A 1 182 ? -8.977 4.264 3.352 1.00 96.50 182 TRP A C 1
ATOM 1388 O O . TRP A 1 182 ? -9.349 4.449 4.510 1.00 96.50 182 TRP A O 1
ATOM 1398 N N . ALA A 1 183 ? -7.787 4.685 2.926 1.00 94.69 183 ALA A N 1
ATOM 1399 C CA . ALA A 1 183 ? -6.855 5.410 3.783 1.00 94.69 183 ALA A CA 1
ATOM 1400 C C . ALA A 1 183 ? -7.412 6.774 4.211 1.00 94.69 183 ALA A C 1
ATOM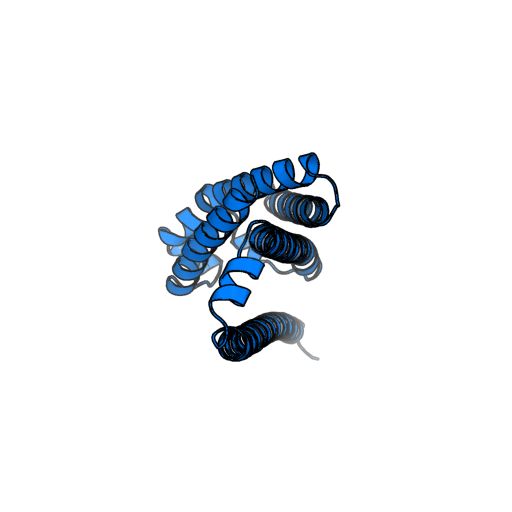 1402 O O . ALA A 1 183 ? -7.336 7.117 5.389 1.00 94.69 183 ALA A O 1
ATOM 1403 N N . TYR A 1 184 ? -8.047 7.511 3.296 1.00 94.69 184 TYR A N 1
ATOM 1404 C CA . TYR A 1 184 ? -8.662 8.806 3.582 1.00 94.69 184 TYR A CA 1
ATOM 1405 C C . TYR A 1 184 ? -9.739 8.717 4.670 1.00 94.69 184 TYR A C 1
ATOM 1407 O O . TYR A 1 184 ? -9.800 9.581 5.545 1.00 94.69 184 TYR A O 1
ATOM 1415 N N . TRP A 1 185 ? -10.526 7.636 4.700 1.00 93.75 185 TRP A N 1
ATOM 1416 C CA . TRP A 1 185 ? -11.492 7.389 5.778 1.00 93.75 185 TRP A CA 1
ATOM 1417 C C . TRP A 1 185 ? -10.823 7.301 7.168 1.00 93.75 185 TRP A C 1
ATOM 1419 O O . TRP A 1 185 ? -11.457 7.563 8.187 1.00 93.75 185 TRP A O 1
ATOM 1429 N N . HIS A 1 186 ? -9.529 7.008 7.269 1.00 92.75 186 HIS A N 1
ATOM 1430 C CA . HIS A 1 186 ? -8.810 6.964 8.551 1.00 92.75 186 HIS A CA 1
ATOM 1431 C C . HIS A 1 186 ? -8.023 8.244 8.886 1.00 92.75 186 HIS A C 1
ATOM 1433 O O . HIS A 1 186 ? -7.277 8.242 9.867 1.00 92.75 186 HIS A O 1
ATOM 1439 N N . THR A 1 187 ? -8.199 9.326 8.115 1.00 88.12 187 THR A N 1
ATOM 1440 C CA . THR A 1 187 ? -7.646 10.669 8.411 1.00 88.12 187 THR A CA 1
ATOM 1441 C C . THR A 1 187 ? -8.523 11.491 9.356 1.00 88.12 187 THR A C 1
ATOM 1443 O O . THR A 1 187 ? -7.962 12.422 9.993 1.00 88.12 187 THR A O 1
#

InterPro domains:
  IPR032808 DoxX family [PF07681] (65-150)

Organism: Porphyridium purpureum (NCBI:txid35688)

Foldseek 3Di:
DDDPVVVVVVLVVVVVVVVVVVVVVVVVVVVVVVVVVVVVCVVPVVCVVVVVVCVPPPVVVVVLLVLLLVLLVVLLVVLVVLVVCVVSVNCLQVLQADPPDPPSNVVSNVSSVLSNQLSVLSVDPDLVSVLVSLVSLLVSLVCCLVRGLVCCLVDPVSCVSSVHDNVNSVVVSVVSVVSNVSSVVSD